Protein AF-A0A4Y9YS65-F1 (afdb_monomer)

Radius of gyration: 68.0 Å; Cα contacts (8 Å, |Δi|>4): 65; chains: 1; bounding box: 134×114×146 Å

Sequence (335 aa):
MMGHTDGRATDDAFNQESVATSARTTYICAKILSEHLQKTARRLPHEESRKLIEGLTYTSAIPVSDSNERDGESHDPQAEDQGTVGTALSDSQPMWSSHPSLLGGLSEQNVKRFGASSLRLTPRCQEQLAHELKDTLLSVTDFISDLKAGPNGLEAASQVPDRIRAQRESLERERKLSEMYQEHISQLVSEINQIHPRLEEDLIEALSVLPSILNEPRTAEADLLSITIEASLIKLSLIRTRTHVALYGHSSPSRPNATMSRALATAAERLRAKQRTQEEEERELDGQLAAYDGMLSLVGGKDGSFAQVVEDMARVKRETEECRKDLRRLGWTGD

Secondary structure (DSSP, 8-state):
-----SSHHHHHHHHHHHHHHHHHHHHHHHHHHHHHHHHHHTTS-HHHHHHHHHHHHHHTTS---------------------------------------BTTTB-HHHHHHHHT------HHHHHHHHHHHHHHHHHHHHHHT-S---S-HHHHHHTHHHHHHHHHHHHHHHHHHHHHHHHHHHHHHHHHHHHHHHHHHHHHHHHHHHHHHHHHHHHHHHHHHHHHHHHHHHHHHHHHHHHHHHHHS--BTTBTT--HHHHHHHHHHHHHHHHHHHHHHHHHHHHHHHHHHHHHHHHHSTT-HHHHHHHHHHHHHHHHHHHHHHHHHTT----

pLDDT: mean 71.5, std 22.27, range [28.59, 98.69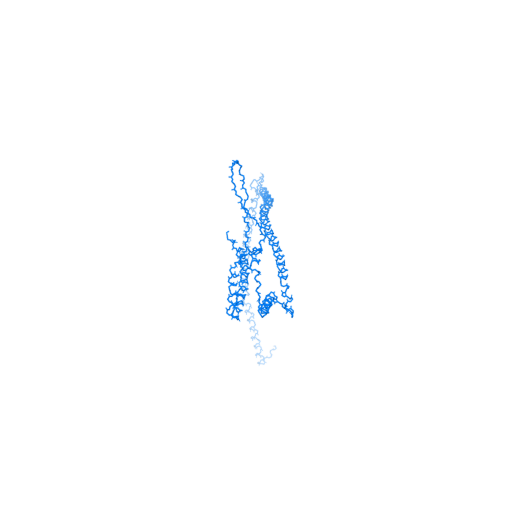]

Solvent-accessible surface area (backbone atoms only — not comparable to full-atom values): 19819 Å² total; per-residue (Å²): 138,91,90,89,87,74,78,73,65,58,61,57,51,54,53,49,51,55,52,50,52,55,55,48,53,53,51,51,54,53,48,53,52,50,52,53,54,53,57,52,38,73,74,46,64,83,69,61,22,51,55,54,50,54,55,46,60,61,58,72,67,54,78,85,74,78,82,77,79,80,74,80,94,83,85,88,91,87,78,90,85,88,84,82,88,82,90,84,89,80,92,74,86,78,89,75,84,78,67,85,56,48,95,86,79,47,44,73,65,52,51,56,69,67,66,63,65,80,72,80,59,52,72,67,54,50,54,50,51,54,50,51,55,49,52,51,41,43,54,51,38,52,68,74,39,80,72,80,79,60,98,57,52,68,66,52,36,74,43,42,68,59,50,53,50,54,49,48,54,48,51,53,52,52,49,54,51,49,52,53,50,51,51,51,50,54,49,51,53,52,49,51,66,54,49,51,59,52,53,50,49,54,47,52,50,49,64,59,50,51,54,53,69,56,44,53,60,53,49,53,49,50,49,50,50,49,54,50,51,51,53,49,51,52,50,50,51,50,50,52,52,51,51,46,42,62,55,51,60,46,46,43,91,93,40,68,86,57,24,47,58,54,54,51,50,56,50,51,51,51,50,53,52,52,49,52,53,48,56,51,50,52,53,51,49,52,52,52,48,52,52,49,51,53,53,46,42,61,58,67,29,102,83,13,63,59,61,50,52,51,50,51,51,53,46,51,52,51,54,53,50,50,50,54,49,52,40,44,74,74,66,49,80,81,126

Mean predicted aligned error: 21.56 Å

Organism: NCBI:txid34475

Foldseek 3Di:
DDDDDDPPPVVVVVVVVVVVVVVVVVVVLVVVVVVVLLVVLVVDPPPVSVVSVVVVVVVVPQPPPPPPPPDDDDDDDDDDDDDDDDDDDDDDDDDDPPDPQDPRRDHPVNCVVPVPPPPPPPVVRVVVVVVVVQVSLLVVLCVVCVPDDDPPSNVSSVCVVVVVVVVVVVVVVVVVVVVVVVVVVVVVVVVCVVVVVVVVVVVVVCVVPVCVVVVVVVVVVVVVVVVVVVVVVVVVVVVVVVVCCVQFVDADPVGNPDGNVVVVVVVVVVVVVVVVVVVVVVVVVVVVVVVVVVVCCQCPPPPHVVVVVVVVVVVVVVVVVVVVVVCVVVVDPDD

Structure (mmCIF, N/CA/C/O backbone):
data_AF-A0A4Y9YS65-F1
#
_entry.id   AF-A0A4Y9YS65-F1
#
loop_
_atom_site.group_PDB
_atom_site.id
_atom_site.type_symbol
_atom_site.label_atom_id
_atom_site.label_alt_id
_atom_site.label_comp_id
_atom_site.label_asym_id
_atom_site.label_entity_id
_atom_site.label_s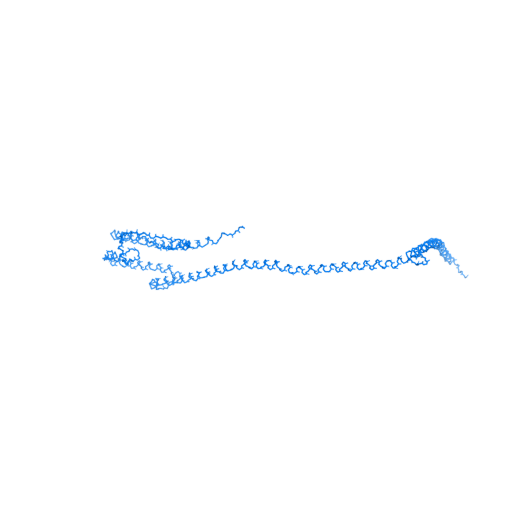eq_id
_atom_site.pdbx_PDB_ins_code
_atom_site.Cartn_x
_atom_site.Cartn_y
_atom_site.Cartn_z
_atom_site.occupancy
_atom_site.B_iso_or_equiv
_atom_site.auth_seq_id
_atom_site.auth_comp_id
_atom_site.auth_asym_id
_atom_site.auth_atom_id
_atom_site.pdbx_PDB_model_num
ATOM 1 N N . MET A 1 1 ? -31.625 -3.812 18.453 1.00 45.47 1 MET A N 1
ATOM 2 C CA . MET A 1 1 ? -32.827 -4.603 18.805 1.00 45.47 1 MET A CA 1
ATOM 3 C C . MET A 1 1 ? -32.366 -5.936 19.369 1.00 45.47 1 MET A C 1
ATOM 5 O O . MET A 1 1 ? -31.475 -6.521 18.773 1.00 45.47 1 MET A O 1
ATOM 9 N N . MET A 1 2 ? -33.021 -6.383 20.446 1.00 44.16 2 MET A N 1
ATOM 10 C CA . MET A 1 2 ? -32.817 -7.608 21.243 1.00 44.16 2 MET A CA 1
ATOM 11 C C . MET A 1 2 ? -31.867 -7.498 22.445 1.00 44.16 2 MET A C 1
ATOM 13 O O . MET A 1 2 ? -30.685 -7.222 22.284 1.00 44.16 2 MET A O 1
ATOM 17 N N . GLY A 1 3 ? -32.419 -7.794 23.634 1.00 45.78 3 GLY A N 1
ATOM 18 C CA . GLY A 1 3 ? -31.655 -8.337 24.762 1.00 45.78 3 GLY A CA 1
ATOM 19 C C . GLY A 1 3 ? -31.743 -7.634 26.125 1.00 45.78 3 GLY A C 1
ATOM 20 O O . GLY A 1 3 ? -30.720 -7.553 26.792 1.00 45.78 3 GLY A O 1
ATOM 21 N N . HIS A 1 4 ? -32.901 -7.136 26.577 1.00 48.25 4 HIS A N 1
ATOM 22 C CA . HIS A 1 4 ? -33.070 -6.636 27.956 1.00 48.25 4 HIS A CA 1
ATOM 23 C C . HIS A 1 4 ? -34.380 -7.128 28.576 1.00 48.25 4 HIS A C 1
ATOM 25 O O . HIS A 1 4 ? -35.364 -6.403 28.564 1.00 48.25 4 HIS A O 1
ATOM 31 N N . THR A 1 5 ? -34.383 -8.347 29.122 1.00 51.41 5 THR A N 1
ATOM 32 C CA . THR A 1 5 ? -35.374 -8.826 30.105 1.00 51.41 5 THR A CA 1
ATOM 33 C C . THR A 1 5 ? -34.845 -10.103 30.774 1.00 51.41 5 THR A C 1
ATOM 35 O O . THR A 1 5 ? -35.257 -11.180 30.378 1.00 51.41 5 THR A O 1
ATOM 38 N N . ASP A 1 6 ? -33.926 -10.026 31.741 1.00 47.75 6 ASP A N 1
ATOM 39 C CA . ASP A 1 6 ? -33.618 -11.215 32.577 1.00 47.75 6 ASP A CA 1
ATOM 40 C C . ASP A 1 6 ? -33.236 -10.903 34.037 1.00 47.75 6 ASP A C 1
ATOM 42 O O . ASP A 1 6 ? -33.251 -11.794 34.877 1.00 47.75 6 ASP A O 1
ATOM 46 N N . GLY A 1 7 ? -32.983 -9.642 34.407 1.00 46.91 7 GLY A N 1
ATOM 47 C CA . GLY A 1 7 ? -32.574 -9.301 35.781 1.00 46.91 7 GLY A CA 1
ATOM 48 C C . GLY A 1 7 ? -33.707 -9.130 36.801 1.00 46.91 7 GLY A C 1
ATOM 49 O O . GLY A 1 7 ? -33.444 -9.081 37.993 1.00 46.91 7 GLY A O 1
ATOM 50 N N . ARG A 1 8 ? -34.971 -9.016 36.367 1.00 46.44 8 ARG A N 1
ATOM 51 C CA . ARG A 1 8 ? -36.092 -8.679 37.271 1.00 46.44 8 ARG A CA 1
ATOM 52 C C . ARG A 1 8 ? -36.797 -9.902 37.868 1.00 46.44 8 ARG A C 1
ATOM 54 O O . ARG A 1 8 ? -37.526 -9.762 38.837 1.00 46.44 8 ARG A O 1
ATOM 61 N N . ALA A 1 9 ? -36.581 -11.092 37.306 1.00 48.22 9 ALA A N 1
ATOM 62 C CA . ALA A 1 9 ? -37.252 -12.318 37.746 1.00 48.22 9 ALA A CA 1
ATOM 63 C C . ALA A 1 9 ? -36.564 -13.000 38.944 1.00 48.22 9 ALA A C 1
ATOM 65 O O . ALA A 1 9 ? -37.199 -13.778 39.651 1.00 48.22 9 ALA A O 1
ATOM 66 N N . THR A 1 10 ? -35.279 -12.723 39.186 1.00 50.47 10 THR A N 1
ATOM 67 C CA . THR A 1 10 ? -34.495 -13.402 40.231 1.00 50.47 10 THR A CA 1
ATOM 68 C C . THR A 1 10 ? -34.657 -12.771 41.613 1.00 50.47 10 THR A C 1
ATOM 70 O O . THR A 1 10 ? -34.709 -13.504 42.599 1.00 50.47 10 THR A O 1
ATOM 73 N N . ASP A 1 11 ? -34.821 -11.447 41.697 1.00 44.97 11 ASP A N 1
ATOM 74 C CA . ASP A 1 11 ? -34.988 -10.749 42.983 1.00 44.97 11 ASP A CA 1
ATOM 75 C C . ASP A 1 11 ? -36.389 -10.955 43.584 1.00 44.97 11 ASP A C 1
ATOM 77 O O . ASP A 1 11 ? -36.525 -11.151 44.795 1.00 44.97 11 ASP A O 1
ATOM 81 N N . ASP A 1 12 ? -37.428 -11.034 42.745 1.00 45.62 12 ASP A N 1
ATOM 82 C CA . ASP A 1 12 ? -38.784 -11.372 43.196 1.00 45.62 12 ASP A CA 1
ATOM 83 C C . ASP A 1 12 ? -38.888 -12.835 43.665 1.00 45.62 12 ASP A C 1
ATOM 85 O O . ASP A 1 12 ? -39.608 -13.125 44.623 1.00 45.62 12 ASP A O 1
ATOM 89 N N . ALA A 1 13 ? -38.135 -13.756 43.051 1.00 46.91 13 ALA A N 1
ATOM 90 C CA . ALA A 1 13 ? -38.117 -15.167 43.441 1.00 46.91 13 ALA A CA 1
ATOM 91 C C . ALA A 1 13 ? -37.462 -15.384 44.818 1.00 46.91 13 ALA A C 1
ATOM 93 O O . ALA A 1 13 ? -37.986 -16.141 45.637 1.00 46.91 13 ALA A O 1
ATOM 94 N N . PHE A 1 14 ? -36.367 -14.673 45.111 1.00 42.41 14 PHE A N 1
ATOM 95 C CA . PHE A 1 14 ? -35.651 -14.805 46.384 1.00 42.41 14 PHE A CA 1
ATOM 96 C C . PHE A 1 14 ? -36.431 -14.184 47.558 1.00 42.41 14 PHE A C 1
ATOM 98 O O . PHE A 1 14 ? -36.499 -14.758 48.650 1.00 42.41 14 PHE A O 1
ATOM 105 N N . ASN A 1 15 ? -37.104 -13.049 47.323 1.00 43.75 15 ASN A N 1
ATOM 106 C CA . ASN A 1 15 ? -37.997 -12.445 48.316 1.00 43.75 15 ASN A CA 1
ATOM 107 C C . ASN A 1 15 ? -39.261 -13.292 48.547 1.00 43.75 15 ASN A C 1
ATOM 109 O O . ASN A 1 15 ? -39.703 -13.434 49.690 1.00 43.75 15 ASN A O 1
ATOM 113 N N . GLN A 1 16 ? -39.820 -13.917 47.503 1.00 45.28 16 GLN A N 1
ATOM 114 C CA . GLN A 1 16 ? -40.953 -14.837 47.654 1.00 45.28 16 GLN A CA 1
ATOM 115 C C . GLN A 1 16 ? -40.577 -16.116 48.416 1.00 45.28 16 GLN A C 1
ATOM 117 O O . GLN A 1 16 ? -41.367 -16.564 49.249 1.00 45.28 16 GLN A O 1
ATOM 122 N N . GLU A 1 17 ? -39.378 -16.673 48.222 1.00 45.53 17 GLU A N 1
ATOM 123 C CA . GLU A 1 17 ? -38.904 -17.834 48.994 1.00 45.53 17 GLU A CA 1
ATOM 124 C C . GLU A 1 17 ? -38.652 -17.504 50.474 1.00 45.53 17 GLU A C 1
ATOM 126 O O . GLU A 1 17 ? -38.998 -18.299 51.356 1.00 45.53 17 GLU A O 1
ATOM 131 N N . SER A 1 18 ? -38.123 -16.317 50.785 1.00 47.19 18 SER A N 1
ATOM 132 C CA . SER A 1 18 ? -37.913 -15.881 52.174 1.00 47.19 18 SER A CA 1
ATOM 133 C C . SER A 1 18 ? -39.235 -15.668 52.929 1.00 47.19 18 SER A C 1
ATOM 135 O O . SER A 1 18 ? -39.389 -16.106 54.073 1.00 47.19 18 SER A O 1
ATOM 137 N N . VAL A 1 19 ? -40.239 -15.076 52.274 1.00 50.22 19 VAL A N 1
ATOM 138 C CA . VAL A 1 19 ? -41.575 -14.890 52.865 1.00 50.22 19 VAL A CA 1
ATOM 139 C C . VAL A 1 19 ? -42.316 -16.228 52.988 1.00 50.22 19 VAL A C 1
ATOM 141 O O . VAL A 1 19 ? -42.937 -16.504 54.018 1.00 50.22 19 VAL A O 1
ATOM 144 N N . ALA A 1 20 ? -42.199 -17.110 51.989 1.00 49.88 20 ALA A N 1
ATOM 145 C CA . ALA A 1 20 ? -42.827 -18.430 52.011 1.00 49.88 20 ALA A CA 1
ATOM 146 C C . ALA A 1 20 ? -42.244 -19.348 53.099 1.00 49.88 20 ALA A C 1
ATOM 148 O O . ALA A 1 20 ? -42.981 -20.118 53.718 1.00 49.88 20 ALA A O 1
ATOM 149 N N . THR A 1 21 ? -40.940 -19.261 53.371 1.00 51.12 21 THR A N 1
ATOM 150 C CA . THR A 1 21 ? -40.293 -20.039 54.438 1.00 51.12 21 THR A CA 1
ATOM 151 C C . THR A 1 21 ? -40.695 -19.546 55.831 1.00 51.12 21 THR A C 1
ATOM 153 O O . THR A 1 21 ? -41.010 -20.380 56.679 1.00 51.12 21 THR A O 1
ATOM 156 N N . SER A 1 22 ? -40.811 -18.229 56.042 1.00 47.97 22 SER A N 1
ATOM 157 C CA . SER A 1 22 ? -41.295 -17.625 57.300 1.00 47.97 22 SER A CA 1
ATOM 158 C C . SER A 1 22 ? -42.770 -17.950 57.603 1.00 47.97 22 SER A C 1
ATOM 160 O O . SER A 1 22 ? -43.136 -18.329 58.721 1.00 47.97 22 SER A O 1
ATOM 162 N N . ALA A 1 23 ? -43.640 -17.892 56.591 1.00 50.88 23 ALA A N 1
ATOM 163 C CA . ALA A 1 23 ? -45.050 -18.253 56.752 1.00 50.88 23 ALA A CA 1
ATOM 164 C C . ALA A 1 23 ? -45.227 -19.754 57.051 1.00 50.88 23 ALA A C 1
ATOM 166 O O . ALA A 1 23 ? -46.065 -20.152 57.866 1.00 50.88 23 ALA A O 1
ATOM 167 N N . ARG A 1 24 ? -44.401 -20.605 56.429 1.00 55.28 24 ARG A N 1
ATOM 168 C CA . ARG A 1 24 ? -44.445 -22.061 56.607 1.00 55.28 24 ARG A CA 1
ATOM 169 C C . ARG A 1 24 ? -43.942 -22.494 57.984 1.00 55.28 24 ARG A C 1
ATOM 171 O O . ARG A 1 24 ? -44.549 -23.381 58.580 1.00 55.28 24 ARG A O 1
ATOM 178 N N . THR A 1 25 ? -42.895 -21.865 58.516 1.00 54.59 25 THR A N 1
ATOM 179 C CA . THR A 1 25 ? -42.406 -22.137 59.880 1.00 54.59 25 THR A CA 1
ATOM 180 C C . THR A 1 25 ? -43.418 -21.689 60.933 1.00 54.59 25 THR A C 1
ATOM 182 O O . THR A 1 25 ? -43.725 -22.453 61.848 1.00 54.59 25 THR A O 1
ATOM 185 N N . THR A 1 26 ? -44.034 -20.521 60.748 1.00 55.97 26 THR A N 1
ATOM 186 C CA . THR A 1 26 ? -45.079 -20.003 61.648 1.00 55.97 26 THR A CA 1
ATOM 187 C C . THR A 1 26 ? -46.313 -20.913 61.671 1.00 55.97 26 THR A C 1
ATOM 189 O O . THR A 1 26 ? -46.827 -21.249 62.741 1.00 55.97 26 THR A O 1
ATOM 192 N N . TYR A 1 27 ? -46.743 -21.401 60.504 1.00 60.62 27 TYR A N 1
ATOM 193 C CA . TYR A 1 27 ? -47.849 -22.354 60.384 1.00 60.62 27 TYR A CA 1
ATOM 194 C C . TYR A 1 27 ? -47.550 -23.703 61.057 1.00 60.62 27 TYR A C 1
ATOM 196 O O . TYR A 1 27 ? -48.409 -24.256 61.746 1.00 60.62 27 TYR A O 1
ATOM 204 N N . ILE A 1 28 ? -46.333 -24.234 60.897 1.00 59.78 28 ILE A N 1
ATOM 205 C CA . ILE A 1 28 ? -45.929 -25.507 61.511 1.00 59.78 28 ILE A CA 1
ATOM 206 C C . ILE A 1 28 ? -45.885 -25.382 63.039 1.00 59.78 28 ILE A C 1
ATOM 208 O O . ILE A 1 28 ? -46.429 -26.247 63.725 1.00 59.78 28 ILE A O 1
ATOM 212 N N . CYS A 1 29 ? -45.339 -24.288 63.578 1.00 51.75 29 CYS A N 1
ATOM 213 C CA . CYS A 1 29 ? -45.322 -24.036 65.021 1.00 51.75 29 CYS A CA 1
ATOM 214 C C . CYS A 1 29 ? -46.738 -23.924 65.604 1.00 51.75 29 CYS A C 1
ATOM 216 O O . CYS A 1 29 ? -47.034 -24.562 66.614 1.00 51.75 29 CYS A O 1
ATOM 218 N N . ALA A 1 30 ? -47.642 -23.192 64.942 1.00 56.91 30 ALA A N 1
ATOM 219 C CA . ALA A 1 30 ? -49.043 -23.092 65.358 1.00 56.91 30 ALA A CA 1
ATOM 220 C C . ALA A 1 30 ? -49.769 -24.451 65.295 1.00 56.91 30 ALA A C 1
ATOM 222 O O . ALA A 1 30 ? -50.571 -24.789 66.174 1.00 56.91 30 ALA A O 1
ATOM 223 N N . LYS A 1 31 ? -49.455 -25.274 64.288 1.00 58.03 31 LYS A N 1
ATOM 224 C CA . LYS A 1 31 ? -50.018 -26.619 64.142 1.00 58.03 31 LYS A CA 1
ATOM 225 C C . LYS A 1 31 ? -49.528 -27.577 65.232 1.00 58.03 31 LYS A C 1
ATOM 227 O O . LYS A 1 31 ? -50.343 -28.279 65.819 1.00 58.03 31 LYS A O 1
ATOM 232 N N . ILE A 1 32 ? -48.237 -27.561 65.560 1.00 58.38 32 ILE A N 1
ATOM 233 C CA . ILE A 1 32 ? -47.669 -28.392 66.634 1.00 58.38 32 ILE A CA 1
ATOM 234 C C . ILE A 1 32 ? -48.268 -28.000 67.990 1.00 58.38 32 ILE A C 1
ATOM 236 O O . ILE A 1 32 ? -48.692 -28.875 68.745 1.00 58.38 32 ILE A O 1
ATOM 240 N N . LEU A 1 33 ? -48.382 -26.697 68.271 1.00 57.28 33 LEU A N 1
ATOM 241 C CA . LEU A 1 33 ? -49.020 -26.190 69.490 1.00 57.28 33 LEU A CA 1
ATOM 242 C C . LEU A 1 33 ? -50.485 -26.631 69.582 1.00 57.28 33 LEU A C 1
ATOM 244 O O . LEU A 1 33 ? -50.900 -27.172 70.607 1.00 57.28 33 LEU A O 1
ATOM 248 N N . SER A 1 34 ? -51.261 -26.459 68.508 1.00 60.53 34 SER A N 1
ATOM 249 C CA . SER A 1 34 ? -52.675 -26.854 68.489 1.00 60.53 34 SER A CA 1
ATOM 250 C C . SER A 1 34 ? -52.877 -28.368 68.624 1.00 60.53 34 SER A C 1
ATOM 252 O O . SER A 1 34 ? -53.749 -28.790 69.383 1.00 60.53 34 SER A O 1
ATOM 254 N N . GLU A 1 35 ? -52.044 -29.199 67.989 1.00 62.06 35 GLU A N 1
ATOM 255 C CA . GLU A 1 35 ? -52.098 -30.657 68.149 1.00 62.06 35 GLU A CA 1
ATOM 256 C C . GLU A 1 35 ? -51.731 -31.098 69.576 1.00 62.06 35 GLU A C 1
ATOM 258 O O . GLU A 1 35 ? -52.410 -31.963 70.141 1.00 62.06 35 GLU A O 1
ATOM 263 N N . HIS A 1 36 ? -50.721 -30.483 70.205 1.00 57.66 36 HIS A N 1
ATOM 264 C CA . HIS A 1 36 ? -50.345 -30.790 71.593 1.00 57.66 36 HIS A CA 1
ATOM 265 C C . HIS A 1 36 ? -51.436 -30.388 72.591 1.00 57.66 36 HIS A C 1
ATOM 267 O O . HIS A 1 36 ? -51.774 -31.153 73.502 1.00 57.66 36 HIS A O 1
ATOM 273 N N . LEU A 1 37 ? -52.048 -29.223 72.377 1.00 58.72 37 LEU A N 1
ATOM 274 C CA . LEU A 1 37 ? -53.146 -28.703 73.192 1.00 58.72 37 LEU A CA 1
ATOM 275 C C . LEU A 1 37 ? -54.431 -29.537 73.033 1.00 58.72 37 LEU A C 1
ATOM 277 O O . LEU A 1 37 ? -55.155 -29.802 73.995 1.00 58.72 37 LEU A O 1
ATOM 281 N N . GLN A 1 38 ? -54.687 -30.056 71.833 1.00 61.06 38 GLN A N 1
ATOM 282 C CA . GLN A 1 38 ? -55.807 -30.962 71.584 1.00 61.06 38 GLN A CA 1
ATOM 283 C C . GLN A 1 38 ? -55.571 -32.356 72.196 1.00 61.06 38 GLN A C 1
ATOM 285 O O . GLN A 1 38 ? -56.508 -33.008 72.666 1.00 61.06 38 GLN A O 1
ATOM 290 N N . LYS A 1 39 ? -54.316 -32.817 72.233 1.00 61.78 39 LYS A N 1
ATOM 291 C CA . LYS A 1 39 ? -53.916 -34.091 72.848 1.00 61.78 39 LYS A CA 1
ATOM 292 C C . LYS A 1 39 ? -53.994 -34.048 74.378 1.00 61.78 39 LYS A C 1
ATOM 294 O O . LYS A 1 39 ? -54.383 -35.048 74.984 1.00 61.78 39 LYS A O 1
ATOM 299 N N . THR A 1 40 ? -53.697 -32.902 74.991 1.00 55.81 40 THR A N 1
ATOM 300 C CA . THR A 1 40 ? -53.866 -32.660 76.437 1.00 55.81 40 THR A CA 1
ATOM 301 C C . THR A 1 40 ? -55.340 -32.551 76.823 1.00 55.81 40 THR A C 1
ATOM 303 O O . THR A 1 40 ? -55.762 -33.213 77.772 1.00 55.81 40 THR A O 1
ATOM 306 N N . ALA A 1 41 ? -56.165 -31.856 76.034 1.00 56.78 41 ALA A N 1
ATOM 307 C CA . ALA A 1 41 ? -57.607 -31.772 76.278 1.00 56.78 41 ALA A CA 1
ATOM 308 C C . ALA A 1 41 ? -58.314 -33.146 76.276 1.00 56.78 41 ALA A C 1
ATOM 310 O O . ALA A 1 41 ? -59.260 -33.355 77.030 1.00 56.78 41 ALA A O 1
ATOM 311 N N . ARG A 1 42 ? -57.832 -34.119 75.488 1.00 59.25 42 ARG A N 1
ATOM 312 C CA . ARG A 1 42 ? -58.383 -35.491 75.443 1.00 59.25 42 ARG A CA 1
ATOM 313 C C . ARG A 1 42 ? -58.043 -36.359 76.663 1.00 59.25 42 ARG A C 1
ATOM 315 O O . ARG A 1 42 ? -58.620 -37.433 76.803 1.00 59.25 42 ARG A O 1
ATOM 322 N N . ARG A 1 43 ? -57.102 -35.943 77.520 1.00 57.12 43 ARG A N 1
ATOM 323 C CA . ARG A 1 43 ? -56.611 -36.733 78.669 1.00 57.12 43 ARG A CA 1
ATOM 324 C C . ARG A 1 43 ? -57.138 -36.251 80.030 1.00 57.12 43 ARG A C 1
ATOM 326 O O . ARG A 1 43 ? -56.843 -36.885 81.040 1.00 57.12 43 ARG A O 1
ATOM 333 N N . LEU A 1 44 ? -57.916 -35.168 80.057 1.00 54.94 44 LEU A N 1
ATOM 334 C CA . LEU A 1 44 ? -58.507 -34.567 81.260 1.00 54.94 44 LEU A CA 1
ATOM 335 C C . LEU A 1 44 ? -59.977 -35.000 81.449 1.00 54.94 44 LEU A C 1
ATOM 337 O O . LEU A 1 44 ? -60.670 -35.249 80.457 1.00 54.94 44 LEU A O 1
ATOM 341 N N . PRO A 1 45 ? -60.495 -35.074 82.693 1.00 60.06 45 PRO A N 1
ATOM 342 C CA . PRO A 1 45 ? -61.908 -35.348 82.947 1.00 60.06 45 PRO A CA 1
ATOM 343 C C . PRO A 1 45 ? -62.820 -34.300 82.281 1.00 60.06 45 PRO A C 1
ATOM 345 O O . PRO A 1 45 ? -62.425 -33.161 82.019 1.00 60.06 45 PRO A O 1
ATOM 348 N N . HIS A 1 46 ? -64.050 -34.716 81.964 1.00 55.06 46 HIS A N 1
ATOM 349 C CA . HIS A 1 46 ? -64.920 -34.114 80.939 1.00 55.06 46 HIS A CA 1
ATOM 350 C C . HIS A 1 46 ? -65.274 -32.622 81.143 1.00 55.06 46 HIS A C 1
ATOM 352 O O . HIS A 1 46 ? -65.714 -31.957 80.204 1.00 55.06 46 HIS A O 1
ATOM 358 N N . GLU A 1 47 ? -65.084 -32.093 82.352 1.00 53.59 47 GLU A N 1
ATOM 359 C CA . GLU A 1 47 ? -65.439 -30.724 82.739 1.00 53.59 47 GLU A CA 1
ATOM 360 C C . GLU A 1 47 ? -64.264 -29.733 82.625 1.00 53.59 47 GLU A C 1
ATOM 362 O O . GLU A 1 47 ? -64.460 -28.575 82.256 1.00 53.59 47 GLU A O 1
ATOM 367 N N . GLU A 1 48 ? -63.030 -30.190 82.856 1.00 52.97 48 GLU A N 1
ATOM 368 C CA . GLU A 1 48 ? -61.812 -29.372 82.728 1.00 52.97 48 GLU A CA 1
ATOM 369 C C . GLU A 1 48 ? -61.345 -29.289 81.269 1.00 52.97 48 GLU A C 1
ATOM 371 O O . GLU A 1 48 ? -60.938 -28.228 80.799 1.00 52.97 48 GLU A O 1
ATOM 376 N N . SER A 1 49 ? -61.506 -30.382 80.516 1.00 55.03 49 SER A N 1
ATOM 377 C CA . SER A 1 49 ? -61.244 -30.428 79.071 1.00 55.03 49 SER A CA 1
ATOM 378 C C . SER A 1 49 ? -62.120 -29.451 78.282 1.00 55.03 49 SER A C 1
ATOM 380 O O . SER A 1 49 ? -61.625 -28.790 77.373 1.00 55.03 49 SER A O 1
ATOM 382 N N . ARG A 1 50 ? -63.397 -29.291 78.656 1.00 55.53 50 ARG A N 1
ATOM 383 C CA . ARG A 1 50 ? -64.314 -28.336 78.007 1.00 55.53 50 ARG A CA 1
ATOM 384 C C . ARG A 1 50 ? -63.887 -26.883 78.198 1.00 55.53 50 ARG A C 1
ATOM 386 O O . ARG A 1 50 ? -63.865 -26.145 77.222 1.00 55.53 50 ARG A O 1
ATOM 393 N N . LYS A 1 51 ? -63.479 -26.502 79.411 1.00 58.00 51 LYS A N 1
ATOM 394 C CA . LYS A 1 51 ? -63.024 -25.134 79.720 1.00 58.00 51 LYS A CA 1
ATOM 395 C C . LYS A 1 51 ? -61.700 -24.789 79.034 1.00 58.00 51 LYS A C 1
ATOM 397 O O . LYS A 1 51 ? -61.504 -23.656 78.606 1.00 58.00 51 LYS A O 1
ATOM 402 N N . LEU A 1 52 ? -60.807 -25.771 78.901 1.00 55.25 52 LEU A N 1
ATOM 403 C CA . LEU A 1 52 ? -59.517 -25.604 78.227 1.00 55.25 52 LEU A CA 1
ATOM 404 C C . LEU A 1 52 ? -59.693 -25.492 76.702 1.00 55.25 52 LEU A C 1
ATOM 406 O O . LEU A 1 52 ? -59.061 -24.645 76.076 1.00 55.25 52 LEU A O 1
ATOM 410 N N . ILE A 1 53 ? -60.612 -26.276 76.122 1.00 56.94 53 ILE A N 1
ATOM 411 C CA . ILE A 1 53 ? -61.013 -26.166 74.710 1.00 56.94 53 ILE A CA 1
ATOM 412 C C . ILE A 1 53 ? -61.708 -24.823 74.437 1.00 56.94 53 ILE A C 1
ATOM 414 O O . ILE A 1 53 ? -61.353 -24.176 73.458 1.00 56.94 53 ILE A O 1
ATOM 418 N N . GLU A 1 54 ? -62.625 -24.370 75.303 1.00 55.06 54 GLU A N 1
ATOM 419 C CA . GLU A 1 54 ? -63.272 -23.052 75.174 1.00 55.06 54 GLU A CA 1
ATOM 420 C C . GLU A 1 54 ? -62.241 -21.917 75.194 1.00 55.06 54 GLU A C 1
ATOM 422 O O . GLU A 1 54 ? -62.240 -21.077 74.295 1.00 55.06 54 GLU A O 1
ATOM 427 N N . GLY A 1 55 ? -61.303 -21.930 76.149 1.00 54.28 55 GLY A N 1
ATOM 428 C CA . GLY A 1 55 ? -60.216 -20.947 76.210 1.00 54.28 55 GLY A CA 1
ATOM 429 C C . GLY A 1 55 ? -59.320 -20.946 74.964 1.00 54.28 55 GLY A C 1
ATOM 430 O O . GLY A 1 55 ? -58.898 -19.883 74.513 1.00 54.28 55 GLY A O 1
ATOM 431 N N . LEU A 1 56 ? -59.086 -22.117 74.361 1.00 50.56 56 LEU A N 1
ATOM 432 C CA . LEU A 1 56 ? -58.294 -22.277 73.136 1.00 50.56 56 LEU A CA 1
ATOM 433 C C . LEU A 1 56 ? -59.005 -21.791 71.869 1.00 50.56 56 LEU A C 1
ATOM 435 O O . LEU A 1 56 ? -58.362 -21.239 70.973 1.00 50.56 56 LEU A O 1
ATOM 439 N N . THR A 1 57 ? -60.326 -21.953 71.780 1.00 51.28 57 THR A N 1
ATOM 440 C CA . THR A 1 57 ? -61.116 -21.369 70.683 1.00 51.28 57 THR A CA 1
ATOM 441 C C . THR A 1 57 ? -61.083 -19.841 70.689 1.00 51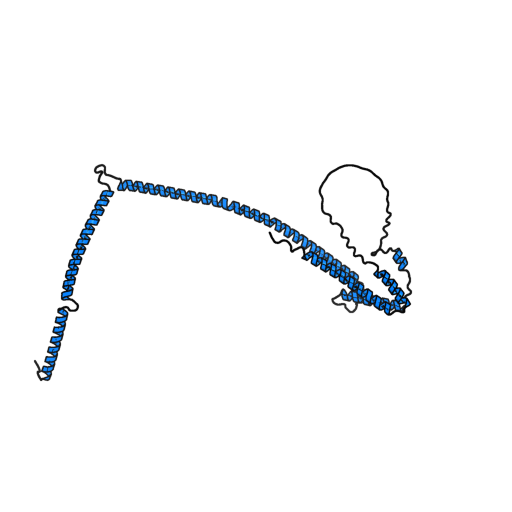.28 57 THR A C 1
ATOM 443 O O . THR A 1 57 ? -61.157 -19.239 69.624 1.00 51.28 57 THR A O 1
ATOM 446 N N . TYR A 1 58 ? -60.897 -19.202 71.850 1.00 44.84 58 TYR A N 1
ATOM 447 C CA . TYR A 1 58 ? -60.763 -17.744 71.930 1.00 44.84 58 TYR A CA 1
ATOM 448 C C . TYR A 1 58 ? -59.342 -17.237 71.638 1.00 44.84 58 TYR A C 1
ATOM 450 O O . TYR A 1 58 ? -59.200 -16.130 71.126 1.00 44.84 58 TYR A O 1
ATOM 458 N N . THR A 1 59 ? -58.290 -18.023 71.898 1.00 44.12 59 THR A N 1
ATOM 459 C CA . THR A 1 59 ? -56.901 -17.627 71.587 1.00 44.12 59 THR A CA 1
ATOM 460 C C . THR A 1 59 ? -56.498 -17.921 70.143 1.00 44.12 59 THR A C 1
ATOM 462 O O . THR A 1 59 ? -55.755 -17.143 69.554 1.00 44.12 59 THR A O 1
ATOM 465 N N . SER A 1 60 ? -57.033 -18.986 69.535 1.00 43.44 60 SER A N 1
ATOM 466 C CA . SER A 1 60 ? -56.843 -19.291 68.104 1.00 43.44 60 SER A CA 1
ATOM 467 C C . SER A 1 60 ? -57.635 -18.374 67.160 1.00 43.44 60 SER A C 1
ATOM 469 O O . SER A 1 60 ? -57.353 -18.342 65.965 1.00 43.44 60 SER A O 1
ATOM 471 N N . ALA A 1 61 ? -58.592 -17.603 67.691 1.00 36.47 61 ALA A N 1
ATOM 472 C CA . ALA A 1 61 ? -59.352 -16.594 66.955 1.00 36.47 61 ALA A CA 1
ATOM 473 C C . ALA A 1 61 ? -58.696 -15.200 66.957 1.00 36.47 61 ALA A C 1
ATOM 475 O O . ALA A 1 61 ? -59.260 -14.273 66.379 1.00 36.47 61 ALA A O 1
ATOM 476 N N . ILE A 1 62 ? -57.525 -15.030 67.589 1.00 37.41 62 ILE A N 1
ATOM 477 C CA . ILE A 1 62 ? -56.728 -13.806 67.456 1.00 37.41 62 ILE A CA 1
ATOM 478 C C . ILE A 1 62 ? -55.939 -13.934 66.148 1.00 37.41 62 ILE A C 1
ATOM 480 O O . ILE A 1 62 ? -55.010 -14.744 66.092 1.00 37.41 62 ILE A O 1
ATOM 484 N N . PRO A 1 63 ? -56.278 -13.188 65.081 1.00 34.59 63 PRO A N 1
ATOM 485 C CA . PRO A 1 63 ? -55.413 -13.141 63.917 1.00 34.59 63 PRO A CA 1
ATOM 486 C C . PRO A 1 63 ? -54.061 -12.578 64.362 1.00 34.59 63 PRO A C 1
ATOM 488 O O . PRO A 1 63 ? -53.979 -11.467 64.888 1.00 34.59 63 PRO A O 1
ATOM 491 N N . VAL A 1 64 ? -52.992 -13.351 64.161 1.00 36.91 64 VAL A N 1
ATOM 492 C CA . VAL A 1 64 ? -51.628 -12.816 64.138 1.00 36.91 64 VAL A CA 1
ATOM 493 C C . VAL A 1 64 ? -51.542 -12.007 62.849 1.00 36.91 64 VAL A C 1
ATOM 495 O O . VAL A 1 64 ? -51.151 -12.515 61.802 1.00 36.91 64 VAL A O 1
ATOM 498 N N . SER A 1 65 ? -52.059 -10.781 62.902 1.00 34.00 65 SER A N 1
ATOM 499 C CA . SER A 1 65 ? -51.942 -9.830 61.810 1.00 34.00 65 SER A CA 1
ATOM 500 C C . SER A 1 65 ? -50.475 -9.457 61.681 1.00 34.00 65 SER A C 1
ATOM 502 O O . SER A 1 65 ? -49.913 -8.772 62.534 1.00 34.00 65 SER A O 1
ATOM 504 N N . ASP A 1 66 ? -49.882 -9.960 60.609 1.00 33.91 66 ASP A N 1
ATOM 505 C CA . ASP A 1 66 ? -48.612 -9.537 60.049 1.00 33.91 66 ASP A CA 1
ATOM 506 C C . ASP A 1 66 ? -48.773 -8.063 59.642 1.00 33.91 66 ASP A C 1
ATOM 508 O O . ASP A 1 66 ? -49.416 -7.739 58.640 1.00 33.91 66 ASP A O 1
ATOM 512 N N . SER A 1 67 ? -48.301 -7.142 60.484 1.00 33.41 67 SER A N 1
ATOM 513 C CA . SER A 1 67 ? -48.276 -5.714 60.172 1.00 33.41 67 SER A CA 1
ATOM 514 C C . SER A 1 67 ? -47.171 -5.464 59.152 1.00 33.41 67 SER A C 1
ATOM 516 O O . SER A 1 67 ? -46.065 -5.048 59.489 1.00 33.41 67 SER A O 1
ATOM 518 N N . ASN A 1 68 ? -47.485 -5.754 57.893 1.00 32.53 68 ASN A N 1
ATOM 519 C CA . ASN A 1 68 ? -46.753 -5.255 56.744 1.00 32.53 68 ASN A CA 1
ATOM 520 C C . ASN A 1 68 ? -47.216 -3.805 56.516 1.00 32.53 68 ASN A C 1
ATOM 522 O O . ASN A 1 68 ? -48.051 -3.528 55.654 1.00 32.53 68 ASN A O 1
ATOM 526 N N . GLU A 1 69 ? -46.730 -2.885 57.352 1.00 34.22 69 GLU A N 1
ATOM 527 C CA 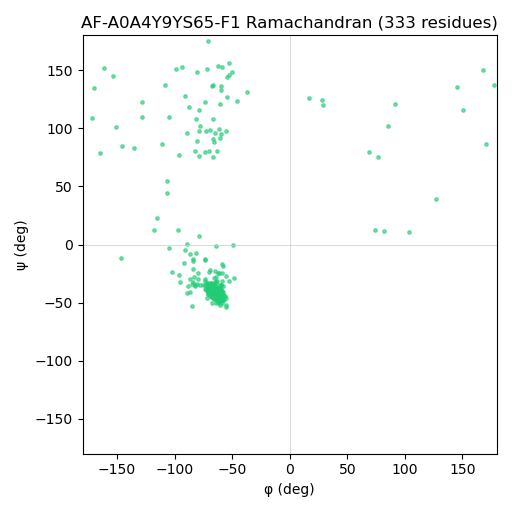. GLU A 1 69 ? -46.744 -1.455 57.044 1.00 34.22 69 GLU A CA 1
ATOM 528 C C . GLU A 1 69 ? -45.787 -1.238 55.865 1.00 34.22 69 GLU A C 1
ATOM 530 O O . GLU A 1 69 ? -44.581 -1.069 56.025 1.00 34.22 69 GLU A O 1
ATOM 535 N N . ARG A 1 70 ? -46.330 -1.310 54.644 1.00 34.09 70 ARG A N 1
ATOM 536 C CA . ARG A 1 70 ? -45.716 -0.662 53.486 1.00 34.09 70 ARG A CA 1
ATOM 537 C C . ARG A 1 70 ? -46.113 0.804 53.528 1.00 34.09 70 ARG A C 1
ATOM 539 O O . ARG A 1 70 ? -47.137 1.193 52.968 1.00 34.09 70 ARG A O 1
ATOM 546 N N . ASP A 1 71 ? -45.296 1.586 54.213 1.00 35.28 71 ASP A N 1
ATOM 547 C CA . ASP A 1 71 ? -45.240 3.022 54.009 1.00 35.28 71 ASP A CA 1
ATOM 548 C C . ASP A 1 71 ? -44.662 3.337 52.624 1.00 35.28 71 ASP A C 1
ATOM 550 O O . ASP A 1 71 ? -43.648 2.778 52.207 1.00 35.28 71 ASP A O 1
ATOM 554 N N . GLY A 1 72 ? -45.309 4.290 51.955 1.00 34.19 72 GLY A N 1
ATOM 555 C CA . GLY A 1 72 ? -44.612 5.358 51.244 1.00 34.19 72 GLY A CA 1
ATOM 556 C C . GLY A 1 72 ? -43.971 5.018 49.904 1.00 34.19 72 GLY A C 1
ATOM 557 O O . GLY A 1 72 ? -42.752 5.035 49.783 1.00 34.19 72 GLY A O 1
ATOM 558 N N . GLU A 1 73 ? -44.783 4.877 48.856 1.00 31.11 73 GLU A N 1
ATOM 559 C CA . GLU A 1 73 ? -44.320 5.169 47.496 1.00 31.11 73 GLU A CA 1
ATOM 560 C C . GLU A 1 73 ? -44.577 6.657 47.208 1.00 31.11 73 GLU A C 1
ATOM 562 O O . GLU A 1 73 ? -45.684 7.084 46.882 1.00 31.11 73 GLU A O 1
ATOM 567 N N . SER A 1 74 ? -43.540 7.467 47.422 1.00 33.75 74 SER A N 1
ATOM 568 C CA . SER A 1 74 ? -43.469 8.869 47.019 1.00 33.75 74 SER A CA 1
ATOM 569 C C . SER A 1 74 ? -42.561 9.009 45.796 1.00 33.75 74 SER A C 1
ATOM 571 O O . SER A 1 74 ? -41.339 8.908 45.917 1.00 33.75 74 SER A O 1
ATOM 573 N N . HIS A 1 75 ? -43.149 9.310 44.639 1.00 31.83 75 HIS A N 1
ATOM 574 C CA . HIS A 1 75 ? -42.456 9.933 43.510 1.00 31.83 75 HIS A CA 1
ATOM 575 C C . HIS A 1 75 ? -43.456 10.762 42.694 1.00 31.83 75 HIS A C 1
ATOM 577 O O . HIS A 1 75 ? -44.312 10.208 42.014 1.00 31.83 75 HIS A O 1
ATOM 583 N N . ASP A 1 76 ? -43.452 12.084 42.883 1.00 32.31 76 ASP A N 1
ATOM 584 C CA . ASP A 1 76 ? -42.842 13.017 41.921 1.00 32.31 76 ASP A CA 1
ATOM 585 C C . ASP A 1 76 ? -43.048 14.486 42.355 1.00 32.31 76 ASP A C 1
ATOM 587 O O . ASP A 1 76 ? -44.149 14.855 42.778 1.00 32.31 76 ASP A O 1
ATOM 591 N N . PRO A 1 77 ? -42.026 15.357 42.242 1.00 41.84 77 PRO A N 1
ATOM 592 C CA . PRO A 1 77 ? -42.181 16.802 42.342 1.00 41.84 77 PRO A CA 1
ATOM 593 C C . PRO A 1 77 ? -42.007 17.494 40.979 1.00 41.84 77 PRO A C 1
ATOM 595 O O . PRO A 1 77 ? -41.057 17.205 40.261 1.00 41.84 77 PRO A O 1
ATOM 598 N N . GLN A 1 78 ? -42.885 18.465 40.698 1.00 31.89 78 GLN A N 1
ATOM 599 C CA . GLN A 1 78 ? -42.742 19.689 39.870 1.00 31.89 78 GLN A CA 1
ATOM 600 C C . GLN A 1 78 ? -44.087 19.971 39.173 1.00 31.89 78 GLN A C 1
ATOM 602 O O . GLN A 1 78 ? -44.702 19.062 38.639 1.00 31.89 78 GLN A O 1
ATOM 607 N N . ALA A 1 79 ? -44.633 21.180 39.093 1.00 33.38 79 ALA A N 1
ATOM 608 C CA . ALA A 1 79 ? -44.262 22.496 39.585 1.00 33.38 79 ALA A CA 1
ATOM 609 C C . ALA A 1 79 ? -45.533 23.375 39.554 1.00 33.38 79 ALA A C 1
ATOM 611 O O . ALA A 1 79 ? -46.433 23.128 38.757 1.00 33.38 79 ALA A O 1
ATOM 612 N N . GLU A 1 80 ? -45.560 24.356 40.456 1.00 34.94 80 GLU A N 1
ATOM 613 C CA . GLU A 1 80 ? -46.213 25.674 40.408 1.00 34.94 80 GLU A CA 1
ATOM 614 C C . GLU A 1 80 ? -47.493 25.878 39.571 1.00 34.94 80 GLU A C 1
ATOM 616 O O . GLU A 1 80 ? -47.452 25.888 38.348 1.00 34.94 80 GLU A O 1
ATOM 621 N N . ASP A 1 81 ? -48.585 26.268 40.241 1.00 30.78 81 ASP A N 1
ATOM 622 C CA . ASP A 1 81 ? -49.117 27.623 40.026 1.00 30.78 81 ASP A CA 1
ATOM 623 C C . ASP A 1 81 ? -49.888 28.130 41.260 1.00 30.78 81 ASP A C 1
ATOM 625 O O . ASP A 1 81 ? -50.504 27.371 42.013 1.00 30.78 81 ASP A O 1
ATOM 629 N N . GLN A 1 82 ? -49.774 29.430 41.500 1.00 34.59 82 GLN A N 1
ATOM 630 C CA . GLN A 1 82 ? -50.267 30.156 42.663 1.00 34.59 82 GLN A CA 1
ATOM 631 C C . GLN A 1 82 ? -51.762 30.472 42.540 1.00 34.59 82 GLN A C 1
ATOM 633 O O . GLN A 1 82 ? -52.243 30.821 41.466 1.00 34.59 82 GLN A O 1
ATOM 638 N N . GLY A 1 83 ? -52.472 30.525 43.674 1.00 28.59 83 GLY A N 1
ATOM 639 C CA . GLY A 1 83 ? -53.625 31.421 43.771 1.00 28.59 83 GLY A CA 1
ATOM 640 C C . GLY A 1 83 ? -54.770 31.018 44.697 1.00 28.59 83 GLY A C 1
ATOM 641 O O . GLY A 1 83 ? -55.604 30.192 44.354 1.00 28.59 83 GLY A O 1
ATOM 642 N N . THR A 1 84 ? -54.945 31.853 45.725 1.00 32.09 84 THR A N 1
ATOM 643 C CA . THR A 1 84 ? -56.238 32.341 46.260 1.00 32.09 84 THR A CA 1
ATOM 644 C C . THR A 1 84 ? -57.023 31.512 47.294 1.00 32.09 84 THR A C 1
ATOM 646 O O . THR A 1 84 ? -57.766 30.594 46.983 1.00 32.09 84 THR A O 1
ATOM 649 N N . VAL A 1 85 ? -56.895 31.966 48.551 1.00 37.44 85 VAL A N 1
ATOM 650 C CA . VAL A 1 85 ? -57.942 32.377 49.520 1.00 37.44 85 VAL A CA 1
ATOM 651 C C . VAL A 1 85 ? -59.340 31.740 49.415 1.00 37.44 85 VAL A C 1
ATOM 653 O O . VAL A 1 85 ? -60.064 31.981 48.454 1.00 37.44 85 VAL A O 1
ATOM 656 N N . GLY A 1 86 ? -59.807 31.130 50.517 1.00 31.36 86 GLY A N 1
ATOM 657 C CA . GLY A 1 86 ? -61.239 30.882 50.739 1.00 31.36 86 GLY A CA 1
ATOM 658 C C . GLY A 1 86 ? -61.595 29.986 51.933 1.00 31.36 86 GLY A C 1
ATOM 659 O O . GLY A 1 86 ? -61.759 28.788 51.779 1.00 31.36 86 GLY A O 1
ATOM 660 N N . THR A 1 87 ? -61.719 30.601 53.111 1.00 32.47 87 THR A N 1
ATOM 661 C CA . THR A 1 87 ? -62.719 30.388 54.186 1.00 32.47 87 THR A CA 1
ATOM 662 C C . THR A 1 87 ? -63.576 29.101 54.205 1.00 32.47 87 THR A C 1
ATOM 664 O O . THR A 1 87 ? -64.374 28.905 53.297 1.00 32.47 87 THR A O 1
ATOM 667 N N . ALA A 1 88 ? -63.583 28.350 55.324 1.00 32.25 88 ALA A N 1
ATOM 668 C CA . ALA A 1 88 ? -64.764 28.134 56.196 1.00 32.25 88 ALA A CA 1
ATOM 669 C C . ALA A 1 88 ? -64.585 27.009 57.245 1.00 32.25 88 ALA A C 1
ATOM 671 O O . ALA A 1 88 ? -63.867 26.037 57.045 1.00 32.25 88 ALA A O 1
ATOM 672 N N . LEU A 1 89 ? -65.290 27.196 58.366 1.00 35.75 89 LEU A N 1
ATOM 673 C CA . LEU A 1 89 ? -65.433 26.353 59.556 1.00 35.75 89 LEU A CA 1
ATOM 674 C C . LEU A 1 89 ? -65.852 24.892 59.286 1.00 35.75 89 LEU A C 1
ATOM 676 O O . LEU A 1 89 ? -66.796 24.659 58.534 1.00 35.75 89 LEU A O 1
ATOM 680 N N . SER A 1 90 ? -65.347 23.955 60.099 1.00 32.47 90 SER A N 1
ATOM 681 C CA . SER A 1 90 ? -66.213 23.118 60.955 1.00 32.47 90 SER A CA 1
ATOM 682 C C . SER A 1 90 ? -65.442 22.283 61.974 1.00 32.47 90 SER A C 1
ATOM 684 O O . SER A 1 90 ? -64.455 21.626 61.660 1.00 32.47 90 SER A O 1
ATOM 686 N N . ASP A 1 91 ? -65.983 22.317 63.189 1.00 34.09 91 ASP A N 1
ATOM 687 C CA . ASP A 1 91 ? -65.824 21.370 64.285 1.00 34.09 91 ASP A CA 1
ATOM 688 C C . ASP A 1 91 ? -65.742 19.910 63.835 1.00 34.09 91 ASP A C 1
ATOM 690 O O . ASP A 1 91 ? -66.633 19.414 63.145 1.00 34.09 91 ASP A O 1
ATOM 694 N N . SER A 1 92 ? -64.743 19.187 64.341 1.00 36.88 92 SER A N 1
ATOM 695 C CA . SER A 1 92 ? -64.933 17.847 64.920 1.00 36.88 92 SER A CA 1
ATOM 696 C C . SER A 1 92 ? -63.643 17.375 65.594 1.00 36.88 92 SER A C 1
ATOM 698 O O . SER A 1 92 ? -62.661 17.024 64.946 1.00 36.88 92 SER A O 1
ATOM 700 N N . GLN A 1 93 ? -63.664 17.324 66.930 1.00 40.62 93 GLN A N 1
ATOM 701 C CA . GLN A 1 93 ? -62.801 16.418 67.687 1.00 40.62 93 GLN A CA 1
ATOM 702 C C . GLN A 1 93 ? -62.925 14.999 67.112 1.00 40.62 93 GLN A C 1
ATOM 704 O O . GLN A 1 93 ? -64.030 14.554 66.792 1.00 40.62 93 GLN A O 1
ATOM 709 N N . PRO A 1 94 ? -61.839 14.220 67.175 1.00 34.19 94 PRO A N 1
ATOM 710 C CA . PRO A 1 94 ? -61.991 13.002 67.944 1.00 34.19 94 PRO A CA 1
ATOM 711 C C . PRO A 1 94 ? -60.884 12.859 68.983 1.00 34.19 94 PRO A C 1
ATOM 713 O O . PRO A 1 94 ? -59.685 12.836 68.725 1.00 34.19 94 PRO A O 1
ATOM 716 N N . MET A 1 95 ? -61.380 12.741 70.203 1.00 38.81 95 MET A N 1
ATOM 717 C CA . MET A 1 95 ? -60.719 12.328 71.421 1.00 38.81 95 MET A CA 1
ATOM 718 C C . MET A 1 95 ? -60.178 10.902 71.236 1.00 38.81 95 MET A C 1
ATOM 720 O O . MET A 1 95 ? -60.921 9.938 71.387 1.00 38.81 95 MET A O 1
ATOM 724 N N . TRP A 1 96 ? -58.909 10.748 70.863 1.00 34.44 96 TRP A N 1
ATOM 725 C CA . TRP A 1 96 ? -58.222 9.455 70.919 1.00 34.44 96 TRP A CA 1
ATOM 726 C C . TRP A 1 96 ? -57.182 9.554 72.024 1.00 34.44 96 TRP A C 1
ATOM 728 O O . TRP A 1 96 ? -56.031 9.931 71.829 1.00 34.44 96 TRP A O 1
ATOM 738 N N . SER A 1 97 ? -57.642 9.268 73.238 1.00 34.00 97 SER A N 1
ATOM 739 C CA . SER A 1 97 ? -56.787 8.873 74.345 1.00 34.00 97 SER A CA 1
ATOM 740 C C . SER A 1 97 ? -56.068 7.583 73.946 1.00 34.00 97 SER A C 1
ATOM 742 O O . SER A 1 97 ? -56.595 6.483 74.131 1.00 34.00 97 SER A O 1
ATOM 744 N N . SER A 1 98 ? -54.884 7.722 73.357 1.00 37.69 98 SER A N 1
ATOM 745 C CA . SER A 1 98 ? -53.969 6.616 73.096 1.00 37.69 98 SER A CA 1
ATOM 746 C C . SER A 1 98 ? -53.478 6.062 74.429 1.00 37.69 98 SER A C 1
ATOM 748 O O . SER A 1 98 ? -52.473 6.502 74.984 1.00 37.69 98 SER A O 1
ATOM 750 N N . HIS A 1 99 ? -54.218 5.107 74.985 1.00 39.97 99 HIS A N 1
ATOM 751 C CA . HIS A 1 99 ? -53.643 4.207 75.971 1.00 39.97 99 HIS A CA 1
ATOM 752 C C . HIS A 1 99 ? -52.597 3.341 75.256 1.00 39.97 99 HIS A C 1
ATOM 754 O O . HIS A 1 99 ? -52.876 2.880 74.148 1.00 39.97 99 HIS A O 1
ATOM 760 N N . PRO A 1 100 ? -51.414 3.102 75.849 1.00 43.59 100 PRO A N 1
ATOM 761 C CA . PRO A 1 100 ? -50.423 2.208 75.267 1.00 43.59 100 PRO A CA 1
ATOM 762 C C . PRO A 1 100 ? -50.999 0.789 75.254 1.00 43.59 100 PRO A C 1
ATOM 764 O O . PRO A 1 100 ? -51.004 0.080 76.259 1.00 43.59 100 PRO A O 1
ATOM 767 N N . SER A 1 101 ? -51.569 0.394 74.123 1.00 41.91 101 SER A N 1
ATOM 768 C CA . SER A 1 101 ? -52.002 -0.971 73.861 1.00 41.91 101 SER A CA 1
ATOM 769 C C . SER A 1 101 ? -50.769 -1.837 73.627 1.00 41.91 101 SER A C 1
ATOM 771 O O . SER A 1 101 ? -49.957 -1.551 72.749 1.00 41.91 101 SER A O 1
ATOM 773 N N . LEU A 1 102 ? -50.626 -2.895 74.426 1.00 50.62 102 LEU A N 1
ATOM 774 C CA . LEU A 1 102 ? -49.643 -3.950 74.185 1.00 50.62 102 LEU A CA 1
ATOM 775 C C . LEU A 1 102 ? -49.948 -4.658 72.854 1.00 50.62 102 LEU A C 1
ATOM 777 O O . LEU A 1 102 ? -51.102 -4.692 72.411 1.00 50.62 102 LEU A O 1
ATOM 781 N N . LEU A 1 103 ? -48.905 -5.223 72.232 1.00 41.12 103 LEU A N 1
ATOM 782 C CA . LEU A 1 103 ? -48.990 -5.967 70.969 1.00 41.12 103 LEU A CA 1
ATOM 783 C C . LEU A 1 103 ? -50.181 -6.949 70.994 1.00 41.12 103 LEU A C 1
ATOM 785 O O . LEU A 1 103 ? -50.274 -7.784 71.893 1.00 41.12 103 LEU A O 1
ATOM 789 N N . GLY A 1 104 ? -51.088 -6.834 70.016 1.00 51.78 104 GLY A N 1
ATOM 790 C CA . GLY A 1 104 ? -52.295 -7.669 69.899 1.00 51.78 104 GLY A CA 1
ATOM 791 C C . GLY A 1 104 ? -53.621 -7.009 70.312 1.00 51.78 104 GLY A C 1
ATOM 792 O O . GLY A 1 104 ? -54.625 -7.704 70.437 1.00 51.78 104 GLY A O 1
ATOM 793 N N . GLY A 1 105 ? -53.663 -5.688 70.535 1.00 49.56 105 GLY A N 1
ATOM 794 C CA . GLY A 1 105 ? -54.919 -4.949 70.770 1.00 49.56 105 GLY A CA 1
ATOM 795 C C . GLY A 1 105 ? -55.546 -5.167 72.155 1.00 49.56 105 GLY A C 1
ATOM 796 O O . GLY A 1 105 ? -56.690 -4.781 72.402 1.00 49.56 105 GLY A O 1
ATOM 797 N N . LEU A 1 106 ? -54.805 -5.770 73.085 1.00 46.81 106 LEU A N 1
ATOM 798 C CA . LEU A 1 106 ? -55.254 -5.985 74.455 1.00 46.81 106 LEU A CA 1
ATOM 799 C C . LEU A 1 106 ? -54.920 -4.759 75.308 1.00 46.81 106 LEU A C 1
ATOM 801 O O . LEU A 1 106 ? -53.755 -4.410 75.501 1.00 46.81 106 LEU A O 1
ATOM 805 N N . SER A 1 107 ? -55.951 -4.106 75.850 1.00 58.59 107 SER A N 1
ATOM 806 C CA . SER A 1 107 ? -55.749 -3.076 76.868 1.00 58.59 107 SER A CA 1
ATOM 807 C C . SER A 1 107 ? -55.323 -3.720 78.192 1.00 58.59 107 SER A C 1
ATOM 809 O O . SER A 1 107 ? -55.715 -4.845 78.517 1.00 58.59 107 SER A O 1
ATOM 811 N N . GLU A 1 108 ? -54.563 -2.985 79.002 1.00 55.34 108 GLU A N 1
ATOM 812 C CA . GLU A 1 108 ? -54.131 -3.427 80.336 1.00 55.34 108 GLU A CA 1
ATOM 813 C C . GLU A 1 108 ? -55.326 -3.823 81.238 1.00 55.34 108 GLU A C 1
ATOM 815 O O . GLU A 1 108 ? -55.223 -4.691 82.108 1.00 55.34 108 GLU A O 1
ATOM 820 N N . GLN A 1 109 ? -56.503 -3.234 80.989 1.00 55.03 109 GLN A N 1
ATOM 821 C CA . GLN A 1 109 ? -57.752 -3.567 81.678 1.00 55.03 109 GLN A CA 1
ATOM 822 C C . GLN A 1 109 ? -58.341 -4.917 81.241 1.00 55.03 109 GLN A C 1
ATOM 824 O O . GLN A 1 109 ? -58.956 -5.598 82.063 1.00 55.03 109 GLN A O 1
ATOM 829 N N . ASN A 1 110 ? -58.123 -5.348 79.996 1.00 55.16 110 ASN A N 1
ATOM 830 C CA . ASN A 1 110 ? -58.571 -6.658 79.511 1.00 55.16 110 ASN A CA 1
ATOM 831 C C . ASN A 1 110 ? -57.717 -7.789 80.097 1.00 55.16 110 ASN A C 1
ATOM 833 O O . ASN A 1 110 ? -58.259 -8.812 80.515 1.00 55.16 110 ASN A O 1
ATOM 837 N N . VAL A 1 111 ? -56.405 -7.571 80.235 1.00 56.06 111 VAL A N 1
ATOM 838 C CA . VAL A 1 111 ? -55.505 -8.516 80.917 1.00 56.06 111 VAL A CA 1
ATOM 839 C C . VAL A 1 111 ? -55.888 -8.663 82.392 1.00 56.06 111 VAL A C 1
ATOM 841 O O . VAL A 1 111 ? -55.910 -9.775 82.906 1.00 56.06 111 VAL A O 1
ATOM 844 N N . LYS A 1 112 ? -56.287 -7.579 83.072 1.00 55.09 112 LYS A N 1
ATOM 845 C CA . LYS A 1 112 ? -56.785 -7.655 84.459 1.00 55.09 112 LYS A CA 1
ATOM 846 C C . LYS A 1 112 ? -58.172 -8.305 84.566 1.00 55.09 112 LYS A C 1
ATOM 848 O O . LYS A 1 112 ? -58.408 -9.039 85.522 1.00 55.09 112 LYS A O 1
ATOM 853 N N . ARG A 1 113 ? -59.077 -8.088 83.600 1.00 52.56 113 ARG A N 1
ATOM 854 C CA . ARG A 1 113 ? -60.422 -8.703 83.587 1.00 52.56 113 ARG A CA 1
ATOM 855 C C . ARG A 1 113 ? -60.407 -10.207 83.318 1.00 52.56 113 ARG A C 1
ATOM 857 O O . ARG A 1 113 ? -61.171 -10.923 83.955 1.00 52.56 113 ARG A O 1
ATOM 864 N N . PHE A 1 114 ? -59.557 -10.682 82.409 1.00 53.72 114 PHE A N 1
ATOM 865 C CA . PHE A 1 114 ? -59.507 -12.101 82.034 1.00 53.72 114 PHE A CA 1
ATOM 866 C C . PHE A 1 114 ? -58.340 -12.867 82.674 1.00 53.72 114 PHE A C 1
ATOM 868 O O . PHE A 1 114 ? -58.441 -14.074 82.868 1.00 53.72 114 PHE A O 1
ATOM 875 N N . GLY A 1 115 ? -57.264 -12.185 83.073 1.00 46.66 115 GLY A N 1
ATOM 876 C CA . GLY A 1 115 ? -56.084 -12.799 83.694 1.00 46.66 115 GLY A CA 1
ATOM 877 C C . GLY A 1 115 ? -56.192 -13.026 85.204 1.00 46.66 115 GLY A C 1
ATOM 878 O O . GLY A 1 115 ? -55.383 -13.760 85.761 1.00 46.66 115 GLY A O 1
ATOM 879 N N . ALA A 1 116 ? -57.186 -12.439 85.882 1.00 40.56 116 ALA A N 1
ATOM 880 C CA . ALA A 1 116 ? -57.341 -12.540 87.338 1.00 40.56 116 ALA A CA 1
ATOM 881 C C . ALA A 1 116 ? -58.333 -13.622 87.802 1.00 40.56 116 ALA A C 1
ATOM 883 O O . ALA A 1 116 ? -58.689 -13.672 88.982 1.00 40.56 116 ALA A O 1
ATOM 884 N N . SER A 1 117 ? -58.766 -14.523 86.917 1.00 44.72 117 SER A N 1
ATOM 885 C CA . SER A 1 117 ? -59.356 -15.775 87.390 1.00 44.72 117 SER A CA 1
ATOM 886 C C . SER A 1 117 ? -58.212 -16.613 87.934 1.00 44.72 117 SER A C 1
ATOM 888 O O . SER A 1 117 ? -57.491 -17.247 87.170 1.00 44.72 117 SER A O 1
ATOM 890 N N . SER A 1 118 ? -58.012 -16.584 89.252 1.00 44.47 118 SER A N 1
ATOM 891 C CA . SER A 1 118 ? -57.139 -17.528 89.944 1.00 44.47 118 SER A CA 1
ATOM 892 C C . SER A 1 118 ? -57.746 -18.922 89.756 1.00 44.47 118 SER A C 1
ATOM 894 O O . SER A 1 118 ? -58.499 -19.419 90.594 1.00 44.47 118 SER A O 1
ATOM 896 N N . LEU A 1 119 ? -57.496 -19.515 88.585 1.00 49.94 119 LEU A N 1
ATOM 897 C CA . LEU A 1 119 ? -57.670 -20.926 88.311 1.00 49.94 119 LEU A CA 1
ATOM 898 C C . LEU A 1 119 ? -56.829 -21.607 89.379 1.00 49.94 119 LEU A C 1
ATOM 900 O O . LEU A 1 119 ? -55.606 -21.675 89.271 1.00 49.94 119 LEU A O 1
ATOM 904 N N . ARG A 1 120 ? -57.482 -22.047 90.458 1.00 47.28 120 ARG A N 1
ATOM 905 C CA . ARG A 1 120 ? -56.896 -22.977 91.417 1.00 47.28 120 ARG A CA 1
ATOM 906 C C . ARG A 1 120 ? -56.722 -24.293 90.677 1.00 47.28 120 ARG A C 1
ATOM 908 O O . ARG A 1 120 ? -57.525 -25.210 90.816 1.00 47.28 120 ARG A O 1
ATOM 915 N N . LEU A 1 121 ? -55.712 -24.322 89.814 1.00 53.62 121 LEU A N 1
ATOM 916 C CA . LEU A 1 121 ? -55.225 -25.515 89.162 1.00 53.62 121 LEU A CA 1
ATOM 917 C C . LEU A 1 121 ? -54.921 -26.493 90.286 1.00 53.62 121 LEU A C 1
ATOM 919 O O . LEU A 1 121 ? -54.243 -26.158 91.261 1.00 53.62 121 LEU A O 1
ATOM 923 N N . THR A 1 122 ? -55.480 -27.691 90.182 1.00 63.88 122 THR A N 1
ATOM 924 C CA . THR A 1 122 ? -55.073 -28.776 91.063 1.00 63.88 122 THR A CA 1
ATOM 925 C C . THR A 1 122 ? -53.551 -28.934 90.938 1.00 63.88 122 THR A C 1
ATOM 927 O O . THR A 1 122 ? -53.014 -28.741 89.843 1.00 63.88 122 THR A O 1
ATOM 930 N N . PRO A 1 123 ? -52.829 -29.273 92.021 1.00 68.50 123 PRO A N 1
ATOM 931 C CA . PRO A 1 123 ? -51.361 -29.353 91.999 1.00 68.50 123 PRO A CA 1
ATOM 932 C C . PRO A 1 123 ? -50.853 -30.257 90.864 1.00 68.50 123 PRO A C 1
ATOM 934 O O . PRO A 1 123 ? -49.857 -29.961 90.213 1.00 68.50 123 PRO A O 1
ATOM 937 N N . ARG A 1 124 ? -51.639 -31.285 90.525 1.00 66.06 124 ARG A N 1
ATOM 938 C CA . ARG A 1 124 ? -51.411 -32.182 89.392 1.00 66.06 124 ARG A CA 1
ATOM 939 C C . ARG A 1 124 ? -51.469 -31.494 88.019 1.00 66.06 124 ARG A C 1
ATOM 941 O O . ARG A 1 124 ? -50.648 -31.799 87.162 1.00 66.06 124 ARG A O 1
ATOM 948 N N . CYS A 1 125 ? -52.412 -30.576 87.795 1.00 63.94 125 CYS A N 1
ATOM 949 C CA . CYS A 1 125 ? -52.484 -29.809 86.546 1.00 63.94 125 CYS A CA 1
ATOM 950 C C . CYS A 1 125 ? -51.343 -28.794 86.442 1.00 63.94 125 CYS A C 1
ATOM 952 O O . CYS A 1 125 ? -50.847 -28.543 85.348 1.00 63.94 125 CYS A O 1
ATOM 954 N N . GLN A 1 126 ? -50.904 -28.231 87.570 1.00 67.69 126 GLN A N 1
ATOM 955 C CA . GLN A 1 126 ? -49.783 -27.294 87.600 1.00 67.69 126 GLN A CA 1
ATOM 956 C C . GLN A 1 126 ? -48.451 -27.991 87.277 1.00 67.69 126 GLN A C 1
ATOM 958 O O . GLN A 1 126 ? -47.671 -27.470 86.483 1.00 67.69 126 GLN A O 1
ATOM 963 N N . GLU A 1 127 ? -48.223 -29.194 87.812 1.00 71.81 127 GLU A N 1
ATOM 964 C CA . GLU A 1 127 ? -47.063 -30.025 87.463 1.00 71.81 127 GLU A CA 1
ATOM 965 C C . GLU A 1 127 ? -47.086 -30.474 85.996 1.00 71.81 127 GLU A C 1
ATOM 967 O O . GLU A 1 127 ? -46.061 -30.417 85.320 1.00 71.81 127 GLU A O 1
ATOM 972 N N . GLN A 1 128 ? -48.252 -30.866 85.472 1.00 74.06 128 GLN A N 1
ATOM 973 C CA . GLN A 1 128 ? -48.391 -31.248 84.062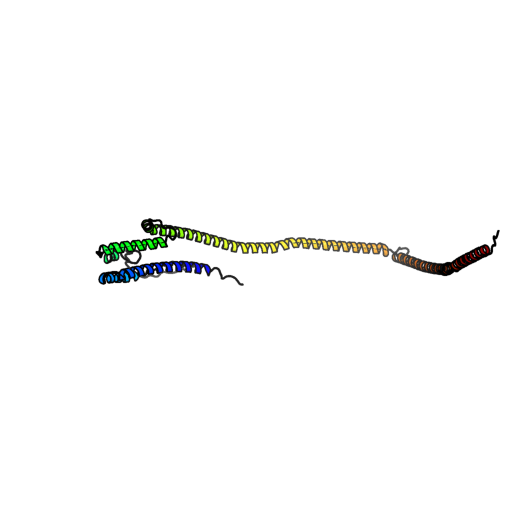 1.00 74.06 128 GLN A CA 1
ATOM 974 C C . GLN A 1 128 ? -48.164 -30.070 83.113 1.00 74.06 128 GLN A C 1
ATOM 976 O O . GLN A 1 128 ? -47.462 -30.224 82.117 1.00 74.06 128 GLN A O 1
ATOM 981 N N . LEU A 1 129 ? -48.699 -28.890 83.431 1.00 71.88 129 LEU A N 1
ATOM 982 C CA . LEU A 1 129 ? -48.464 -27.683 82.641 1.00 71.88 129 LEU A CA 1
ATOM 983 C C . LEU A 1 129 ? -46.982 -27.290 82.662 1.00 71.88 129 LEU A C 1
ATOM 985 O O . LEU A 1 129 ? -46.433 -26.937 81.625 1.00 71.88 129 LEU A O 1
ATOM 989 N N . ALA A 1 130 ? -46.325 -27.382 83.822 1.00 74.88 130 ALA A N 1
ATOM 990 C CA . ALA A 1 130 ? -44.896 -27.112 83.943 1.00 74.88 130 ALA A CA 1
ATOM 991 C C . ALA A 1 130 ? -44.050 -28.110 83.136 1.00 74.88 130 ALA A C 1
ATOM 993 O O . ALA A 1 130 ? -43.062 -27.712 82.520 1.00 74.88 130 ALA A O 1
ATOM 994 N N . HIS A 1 131 ? -44.444 -29.387 83.104 1.00 75.69 131 HIS A N 1
ATOM 995 C CA . HIS A 1 131 ? -43.763 -30.399 82.302 1.00 75.69 131 HIS A CA 1
ATOM 996 C C . HIS A 1 131 ? -43.947 -30.165 80.797 1.00 75.69 131 HIS A C 1
ATOM 998 O O . HIS A 1 131 ? -42.965 -30.205 80.065 1.00 75.69 131 HIS A O 1
ATOM 1004 N N . GLU A 1 132 ? -45.156 -29.844 80.338 1.00 75.44 132 GLU A N 1
ATOM 1005 C CA . GLU A 1 132 ? -45.426 -29.562 78.919 1.00 75.44 132 GLU A CA 1
ATOM 1006 C C . GLU A 1 132 ? -44.787 -28.238 78.466 1.00 75.44 132 GLU A C 1
ATOM 1008 O O . GLU A 1 132 ? -44.262 -28.148 77.359 1.00 75.44 132 GLU A O 1
ATOM 1013 N N . LEU A 1 133 ? -44.749 -27.211 79.325 1.00 75.56 133 LEU A N 1
ATOM 1014 C CA . LEU A 1 133 ? -43.998 -25.975 79.061 1.00 75.56 133 LEU A CA 1
ATOM 1015 C C . LEU A 1 133 ? -42.500 -26.247 78.931 1.00 75.56 133 LEU A C 1
ATOM 1017 O O . LEU A 1 133 ? -41.829 -25.659 78.089 1.00 75.56 133 LEU A O 1
ATOM 1021 N N . LYS A 1 134 ? -41.973 -27.157 79.750 1.00 74.94 134 LYS A N 1
ATOM 1022 C CA . LYS A 1 134 ? -40.579 -27.581 79.677 1.00 74.94 134 LYS A CA 1
ATOM 1023 C C . LYS A 1 134 ? -40.296 -28.369 78.396 1.00 74.94 134 LYS A C 1
ATOM 1025 O O . LYS A 1 134 ? -39.306 -28.076 77.736 1.00 74.94 134 LYS A O 1
ATOM 1030 N N . ASP A 1 135 ? -41.167 -29.295 78.014 1.00 74.75 135 ASP A N 1
ATOM 1031 C CA . ASP A 1 135 ? -41.003 -30.099 76.796 1.00 74.75 135 ASP A CA 1
ATOM 1032 C C . ASP A 1 135 ? -41.133 -29.244 75.526 1.00 74.75 135 ASP A C 1
ATOM 1034 O O . ASP A 1 135 ? -40.357 -29.401 74.585 1.00 74.75 135 ASP A O 1
ATOM 1038 N N . THR A 1 136 ? -42.055 -28.279 75.513 1.00 76.19 136 THR A N 1
ATOM 1039 C CA . THR A 1 136 ? -42.202 -27.327 74.399 1.00 76.19 136 THR A CA 1
ATOM 1040 C C . THR A 1 136 ? -41.014 -26.374 74.299 1.00 76.19 136 THR A C 1
ATOM 1042 O O . THR A 1 136 ? -40.505 -26.161 73.201 1.00 76.19 136 THR A O 1
ATOM 1045 N N . LEU A 1 137 ? -40.509 -25.858 75.424 1.00 70.31 137 LEU A N 1
ATOM 1046 C CA . LEU A 1 137 ? -39.278 -25.061 75.447 1.00 70.31 137 LEU A CA 1
ATOM 1047 C C . LEU A 1 137 ? -38.067 -25.857 74.945 1.00 70.31 137 LEU A C 1
ATOM 1049 O O . LEU A 1 137 ? -37.271 -25.312 74.185 1.00 70.31 137 LEU A O 1
ATOM 1053 N N . LEU A 1 138 ? -37.958 -27.137 75.316 1.00 69.75 138 LEU A N 1
ATOM 1054 C CA . LEU A 1 138 ? -36.889 -28.021 74.849 1.00 69.75 138 LEU A CA 1
ATOM 1055 C C . LEU A 1 138 ? -37.002 -28.329 73.344 1.00 69.75 138 LEU A C 1
ATOM 1057 O O . LEU A 1 138 ? -36.011 -28.282 72.619 1.00 69.75 138 LEU A O 1
ATOM 1061 N N . SER A 1 139 ? -38.215 -28.54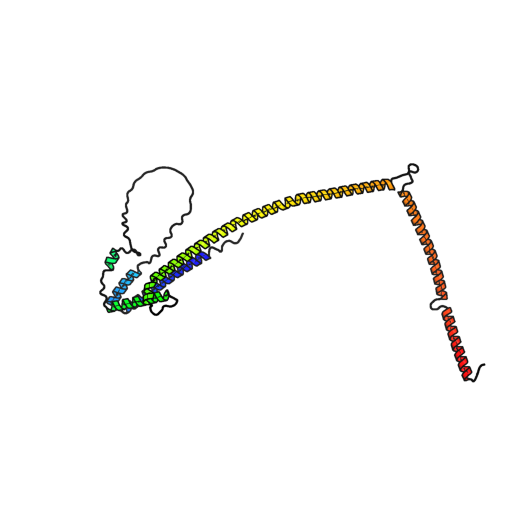6 72.832 1.00 73.38 139 SER A N 1
ATOM 1062 C CA . SER A 1 139 ? -38.439 -28.729 71.392 1.00 73.38 139 SER A CA 1
ATOM 1063 C C . SER A 1 139 ? -38.087 -27.477 70.582 1.00 73.38 139 SER A C 1
ATOM 1065 O O . SER A 1 139 ? -37.565 -27.591 69.474 1.00 73.38 139 SER A O 1
ATOM 1067 N N . VAL A 1 140 ? -38.369 -26.286 71.118 1.00 69.06 140 VAL A N 1
ATOM 1068 C CA . VAL A 1 140 ? -38.015 -25.012 70.477 1.00 69.06 140 VAL A CA 1
ATOM 1069 C C . VAL A 1 140 ? -36.504 -24.781 70.531 1.00 69.06 140 VAL A C 1
ATOM 1071 O O . VAL A 1 140 ? -35.931 -24.330 69.540 1.00 69.06 140 VAL A O 1
ATOM 1074 N N . THR A 1 141 ? -35.828 -25.135 71.632 1.00 67.06 141 THR A N 1
ATOM 1075 C CA . THR A 1 141 ? -34.358 -25.093 71.673 1.00 67.06 141 THR A CA 1
ATOM 1076 C C . THR A 1 141 ? -33.716 -26.034 70.686 1.00 67.06 141 THR A C 1
ATOM 1078 O O . THR A 1 141 ? -32.750 -25.622 70.052 1.00 67.06 141 THR A O 1
ATOM 1081 N N . ASP A 1 142 ? -34.225 -27.259 70.560 1.00 67.94 142 ASP A N 1
ATOM 1082 C CA . ASP A 1 142 ? -33.656 -28.266 69.667 1.00 67.94 142 ASP A CA 1
ATOM 1083 C C . ASP A 1 142 ? -33.791 -27.823 68.207 1.00 67.94 142 ASP A C 1
ATOM 1085 O O . ASP A 1 142 ? -32.837 -27.931 67.447 1.00 67.94 142 ASP A O 1
ATOM 1089 N N . PHE A 1 143 ? -34.927 -27.216 67.845 1.00 68.38 143 PHE A N 1
ATOM 1090 C CA . PHE A 1 143 ? -35.150 -26.668 66.506 1.00 68.38 143 PHE A CA 1
ATOM 1091 C C . PHE A 1 143 ? -34.261 -25.454 66.187 1.00 68.38 143 PHE A C 1
ATOM 1093 O O . PHE A 1 143 ? -33.782 -25.305 65.068 1.00 68.38 143 PHE A O 1
ATOM 1100 N N . ILE A 1 144 ? -34.032 -24.565 67.159 1.00 65.00 144 ILE A N 1
ATOM 1101 C CA . ILE A 1 144 ? -33.197 -23.366 66.964 1.00 65.00 144 ILE A CA 1
ATOM 1102 C C . ILE A 1 144 ? -31.701 -23.705 67.038 1.00 65.00 144 ILE A C 1
ATOM 1104 O O . ILE A 1 144 ? -30.874 -23.047 66.410 1.00 65.00 144 ILE A O 1
ATOM 1108 N N . SER A 1 145 ? -31.342 -24.729 67.810 1.00 62.38 145 SER A N 1
ATOM 1109 C CA . SER A 1 145 ? -29.962 -25.107 68.115 1.00 62.38 145 SER A CA 1
ATOM 1110 C C . SER A 1 145 ? -29.547 -26.372 67.371 1.00 62.38 145 SER A C 1
ATOM 1112 O O . SER A 1 145 ? -28.886 -27.213 67.977 1.00 62.38 145 SER A O 1
ATOM 1114 N N . ASP A 1 146 ? -29.873 -26.490 66.079 1.00 55.19 146 ASP A N 1
ATOM 1115 C CA . ASP A 1 146 ? -29.597 -27.640 65.185 1.00 55.19 146 ASP A CA 1
ATOM 1116 C C . ASP A 1 146 ? -28.124 -28.152 65.195 1.00 55.19 146 ASP A C 1
ATOM 1118 O O . ASP A 1 146 ? -27.770 -29.135 64.548 1.00 55.19 146 ASP A O 1
ATOM 1122 N N . LEU A 1 147 ? -27.230 -27.533 65.974 1.00 51.28 147 LEU A N 1
ATOM 1123 C CA . LEU A 1 147 ? -25.958 -28.087 66.414 1.00 51.28 147 LEU A CA 1
ATOM 1124 C C . LEU A 1 147 ? -25.764 -27.983 67.948 1.00 51.28 147 LEU A C 1
ATOM 1126 O O . LEU A 1 147 ? -25.420 -26.932 68.482 1.00 51.28 147 LEU A O 1
ATOM 1130 N N . LYS A 1 148 ? -25.820 -29.145 68.620 1.00 51.25 148 LYS A N 1
ATOM 1131 C CA . LYS A 1 148 ? -25.227 -29.462 69.943 1.00 51.25 148 LYS A CA 1
ATOM 1132 C C . LYS A 1 148 ? -25.836 -28.762 71.172 1.00 51.25 148 LYS A C 1
ATOM 1134 O O . LYS A 1 148 ? -25.216 -27.889 71.780 1.00 51.25 148 LYS A O 1
ATOM 1139 N N . ALA A 1 149 ? -26.969 -29.268 71.658 1.00 48.75 149 ALA A N 1
ATOM 1140 C CA . ALA A 1 149 ? -27.392 -29.035 73.039 1.00 48.75 149 ALA A CA 1
ATOM 1141 C C . ALA A 1 149 ? -26.627 -29.971 74.002 1.00 48.75 149 ALA A C 1
ATOM 1143 O O . ALA A 1 149 ? -26.730 -31.194 73.927 1.00 48.75 149 ALA A O 1
ATOM 1144 N N . GLY A 1 150 ? -25.816 -29.398 74.897 1.00 56.88 150 GLY A N 1
ATOM 1145 C CA . GLY A 1 150 ? -25.244 -30.115 76.042 1.00 56.88 150 GLY A CA 1
ATOM 1146 C C . GLY A 1 150 ? -26.306 -30.452 77.106 1.00 56.88 150 GLY A C 1
ATOM 1147 O O . GLY A 1 150 ?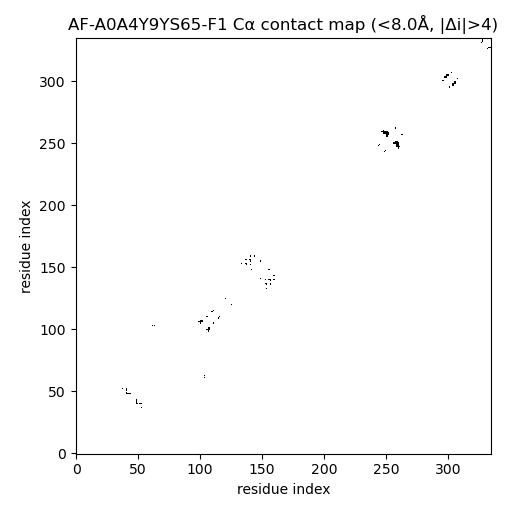 -27.445 -30.001 77.000 1.00 56.88 150 GLY A O 1
ATOM 1148 N N . PRO A 1 151 ? -25.949 -31.196 78.171 1.00 53.88 151 PRO A N 1
ATOM 1149 C CA . PRO A 1 151 ? -26.894 -31.778 79.140 1.00 53.88 151 PRO A CA 1
ATOM 1150 C C . PRO A 1 151 ? -27.729 -30.777 79.974 1.00 53.88 151 PRO A C 1
ATOM 1152 O O . PRO A 1 151 ? -28.593 -31.204 80.736 1.00 53.88 151 PRO A O 1
ATOM 1155 N N . ASN A 1 152 ? -27.545 -29.462 79.799 1.00 58.47 152 ASN A N 1
ATOM 1156 C CA . ASN A 1 152 ? -28.286 -28.401 80.494 1.00 58.47 152 ASN A CA 1
ATOM 1157 C C . ASN A 1 152 ? -29.305 -27.702 79.565 1.00 58.47 152 ASN A C 1
ATOM 1159 O O . ASN A 1 152 ? -29.298 -26.479 79.417 1.00 58.47 152 ASN A O 1
ATOM 1163 N N . GLY A 1 153 ? -30.198 -28.468 78.929 1.00 59.91 153 GLY A N 1
ATOM 1164 C CA . GLY A 1 153 ? -31.170 -27.948 77.951 1.00 59.91 153 GLY A CA 1
ATOM 1165 C C . GLY A 1 153 ? -32.120 -26.861 78.480 1.00 59.91 153 GLY A C 1
ATOM 1166 O O . GLY A 1 153 ? -32.583 -26.024 77.715 1.00 59.91 153 GLY A O 1
ATOM 1167 N N . LEU A 1 154 ? -32.367 -26.802 79.795 1.00 58.91 154 LEU A N 1
ATOM 1168 C CA . LEU A 1 154 ? -33.285 -25.818 80.387 1.00 58.91 154 LEU A CA 1
ATOM 1169 C C . LEU A 1 154 ? -32.674 -24.411 80.533 1.00 58.91 154 LEU A C 1
ATOM 1171 O O . LEU A 1 154 ? -33.376 -23.421 80.349 1.00 58.91 154 LEU A O 1
ATOM 1175 N N . GLU A 1 155 ? -31.373 -24.312 80.829 1.00 63.44 155 GLU A N 1
ATOM 1176 C CA . GLU A 1 155 ? -30.640 -23.032 80.815 1.00 63.44 155 GLU A CA 1
ATOM 1177 C C . GLU A 1 155 ? -30.379 -22.556 79.383 1.00 63.44 155 GLU A C 1
ATOM 1179 O O . GLU A 1 155 ? -30.376 -21.360 79.108 1.00 63.44 155 GLU A O 1
ATOM 1184 N N . ALA A 1 156 ? -30.203 -23.490 78.444 1.00 62.91 156 ALA A N 1
ATOM 1185 C CA . ALA A 1 156 ? -30.153 -23.156 77.026 1.00 62.91 156 ALA A CA 1
ATOM 1186 C C . ALA A 1 156 ? -31.503 -22.600 76.536 1.00 62.91 156 ALA A C 1
ATOM 1188 O O . ALA A 1 156 ? -31.512 -21.646 75.761 1.00 62.91 156 ALA A O 1
ATOM 1189 N N . ALA A 1 157 ? -32.624 -23.136 77.037 1.00 63.47 157 ALA A N 1
ATOM 1190 C CA . ALA A 1 157 ? -33.976 -22.679 76.713 1.00 63.47 157 ALA A CA 1
ATOM 1191 C C . ALA A 1 157 ? -34.301 -21.279 77.222 1.00 63.47 157 ALA A C 1
ATOM 1193 O O . ALA A 1 157 ? -34.931 -20.503 76.503 1.00 63.47 157 ALA A O 1
ATOM 1194 N N . SER A 1 158 ? -33.833 -20.913 78.416 1.00 69.50 158 SER A N 1
ATOM 1195 C CA . SER A 1 158 ? -34.025 -19.553 78.927 1.00 69.50 158 SER A CA 1
ATOM 1196 C C . SER A 1 158 ? -33.210 -18.501 78.164 1.00 69.50 158 SER A C 1
ATOM 1198 O O . SER A 1 158 ? -33.605 -17.339 78.150 1.00 69.50 158 SER A O 1
ATOM 1200 N N . GLN A 1 159 ? -32.130 -18.896 77.478 1.00 74.75 159 GLN A N 1
ATOM 1201 C CA . GLN A 1 159 ? -31.285 -18.014 76.658 1.00 74.75 159 GLN A CA 1
ATOM 1202 C C . GLN A 1 159 ? -31.721 -17.916 75.184 1.00 74.75 159 GLN A C 1
ATOM 1204 O O . GLN A 1 159 ? -31.144 -17.139 74.422 1.00 74.75 159 GLN A O 1
ATOM 1209 N N . VAL A 1 160 ? -32.726 -18.688 74.753 1.00 76.12 160 VAL A N 1
ATOM 1210 C CA . VAL A 1 160 ? -33.237 -18.668 73.369 1.00 76.12 160 VAL A CA 1
ATOM 1211 C C . VAL A 1 160 ? -33.664 -17.270 72.910 1.00 76.12 160 VAL A C 1
ATOM 1213 O O . VAL A 1 160 ? -33.257 -16.883 71.814 1.00 76.12 160 VAL A O 1
ATOM 1216 N N . PRO A 1 161 ? -34.417 -16.475 73.697 1.00 78.56 161 PRO A N 1
ATOM 1217 C CA . PRO A 1 161 ? -34.825 -15.138 73.267 1.00 78.56 161 PRO A CA 1
ATOM 1218 C C . PRO A 1 161 ? -33.633 -14.218 72.976 1.00 78.56 161 PRO A C 1
ATOM 1220 O O . PRO A 1 161 ? -33.654 -13.472 71.996 1.00 78.56 161 PRO A O 1
ATOM 1223 N N . ASP A 1 162 ? -32.575 -14.310 73.784 1.00 78.81 162 ASP A N 1
ATOM 1224 C CA . ASP A 1 162 ? -31.362 -13.507 73.618 1.00 78.81 162 ASP A CA 1
ATOM 1225 C C . ASP A 1 162 ? -30.542 -13.968 72.406 1.00 78.81 162 ASP A C 1
ATOM 1227 O O . ASP A 1 162 ? -30.019 -13.138 71.663 1.00 78.81 162 ASP A O 1
ATOM 1231 N N . ARG A 1 163 ? -30.493 -15.281 72.133 1.00 77.62 163 ARG A N 1
ATOM 1232 C CA . ARG A 1 163 ? -29.860 -15.832 70.921 1.00 77.62 163 ARG A CA 1
ATOM 1233 C C . ARG A 1 163 ? -30.601 -15.435 69.650 1.00 77.62 163 ARG A C 1
ATOM 1235 O O . ARG A 1 163 ? -29.955 -15.018 68.694 1.00 77.62 163 ARG A O 1
ATOM 1242 N N . ILE A 1 164 ? -31.935 -15.500 69.652 1.00 80.00 164 ILE A N 1
ATOM 1243 C CA . ILE A 1 164 ? -32.763 -15.027 68.532 1.00 80.00 164 ILE A CA 1
ATOM 1244 C C . ILE A 1 164 ? -32.502 -13.538 68.290 1.00 80.00 164 ILE A C 1
ATOM 1246 O O . ILE A 1 164 ? -32.335 -13.123 67.144 1.00 80.00 164 ILE A O 1
ATOM 1250 N N . ARG A 1 165 ? -32.422 -12.731 69.358 1.00 83.94 165 ARG A N 1
ATOM 1251 C CA . ARG A 1 165 ? -32.123 -11.299 69.246 1.00 83.94 165 ARG A CA 1
ATOM 1252 C C . ARG A 1 165 ? -30.733 -11.058 68.654 1.00 83.94 165 ARG A C 1
ATOM 1254 O O . ARG A 1 165 ? -30.622 -10.318 67.683 1.00 83.94 165 ARG A O 1
ATOM 1261 N N . ALA A 1 166 ? -29.705 -11.738 69.157 1.00 82.50 166 ALA A N 1
ATOM 1262 C CA . ALA A 1 166 ? -28.340 -11.619 68.644 1.00 82.50 166 ALA A CA 1
ATOM 1263 C C . ALA A 1 166 ? -28.216 -12.076 67.177 1.00 82.50 166 ALA A C 1
ATOM 1265 O O . ALA A 1 166 ? -27.509 -11.452 66.382 1.00 82.50 166 ALA A O 1
ATOM 1266 N N . GLN A 1 167 ? -28.922 -13.142 66.794 1.00 82.19 167 GLN A N 1
ATOM 1267 C CA . GLN A 1 167 ? -28.938 -13.644 65.421 1.00 82.19 167 GLN A CA 1
ATOM 1268 C C . GLN A 1 167 ? -29.681 -12.688 64.483 1.00 82.19 167 GLN A C 1
ATOM 1270 O O . GLN A 1 167 ? -29.200 -12.423 63.383 1.00 82.19 167 GLN A O 1
ATOM 1275 N N . ARG A 1 168 ? -30.795 -12.099 64.933 1.00 87.38 168 ARG A N 1
ATOM 1276 C CA . ARG A 1 168 ? -31.504 -11.045 64.200 1.00 87.38 168 ARG A CA 1
ATOM 1277 C C . ARG A 1 168 ? -30.619 -9.820 63.984 1.00 87.38 168 ARG A C 1
ATOM 1279 O O . ARG A 1 168 ? -30.530 -9.341 62.861 1.00 87.38 168 ARG A O 1
ATOM 1286 N N . GLU A 1 169 ? -29.919 -9.359 65.017 1.00 91.38 169 GLU A N 1
ATOM 1287 C CA . GLU A 1 169 ? -28.966 -8.250 64.896 1.00 91.38 169 GLU A CA 1
ATOM 1288 C C . GLU A 1 169 ? -27.820 -8.580 63.927 1.00 91.38 169 GLU A C 1
ATOM 1290 O O . GLU A 1 169 ? -27.343 -7.701 63.210 1.00 91.38 169 GLU A O 1
ATOM 1295 N N . SER A 1 170 ? -27.372 -9.840 63.877 1.00 90.12 170 SER A N 1
ATOM 1296 C CA . SER A 1 170 ? -26.365 -10.283 62.906 1.00 90.12 170 SER A CA 1
ATOM 1297 C C . SER A 1 170 ? -26.892 -10.270 61.476 1.00 90.12 170 SER A C 1
ATOM 1299 O O . SER A 1 170 ? -26.227 -9.730 60.596 1.00 90.12 170 SER A O 1
ATOM 1301 N N . LEU A 1 171 ? -28.103 -10.784 61.259 1.00 90.94 171 LEU A N 1
ATOM 1302 C CA . LEU A 1 171 ? -28.762 -10.759 59.954 1.00 90.94 171 LEU A CA 1
ATOM 1303 C C . LEU A 1 171 ? -29.051 -9.327 59.490 1.00 90.94 171 LEU A C 1
ATOM 1305 O O . LEU A 1 171 ? -28.880 -9.020 58.317 1.00 90.94 171 LEU A O 1
ATOM 1309 N N . GLU A 1 172 ? -29.442 -8.426 60.392 1.00 94.31 172 GLU A N 1
ATOM 1310 C CA . GLU A 1 172 ? -29.630 -7.008 60.067 1.00 94.31 172 GLU A CA 1
ATOM 1311 C C . GLU A 1 172 ? -28.305 -6.329 59.688 1.00 94.31 172 GLU A C 1
ATOM 1313 O O . GLU A 1 172 ? -28.279 -5.517 58.764 1.00 94.31 172 GLU A O 1
ATOM 1318 N N . ARG A 1 173 ? -27.190 -6.679 60.344 1.00 93.00 173 ARG A N 1
ATOM 1319 C CA . ARG A 1 173 ? -25.852 -6.204 59.950 1.00 93.00 173 ARG A CA 1
ATOM 1320 C C . ARG A 1 173 ? -25.450 -6.714 58.565 1.00 93.00 173 ARG A C 1
ATOM 1322 O O . ARG A 1 173 ? -24.983 -5.926 57.750 1.00 93.00 173 ARG A O 1
ATOM 1329 N N . GLU A 1 174 ? -25.651 -7.999 58.288 1.00 93.31 174 GLU A N 1
ATOM 1330 C CA . GLU A 1 174 ? -25.347 -8.599 56.982 1.00 93.31 174 GLU A CA 1
ATOM 1331 C C . GLU A 1 174 ? -26.225 -8.036 55.859 1.00 93.31 174 GLU A C 1
ATOM 1333 O O . GLU A 1 174 ? -25.726 -7.783 54.761 1.00 93.31 174 GLU A O 1
ATOM 1338 N N . ARG A 1 175 ? -27.507 -7.767 56.139 1.00 93.31 175 ARG A N 1
ATOM 1339 C CA . ARG A 1 175 ? -28.411 -7.089 55.199 1.00 93.31 175 ARG A CA 1
ATOM 1340 C C . ARG A 1 175 ? -27.918 -5.693 54.857 1.00 93.31 175 ARG A C 1
ATOM 1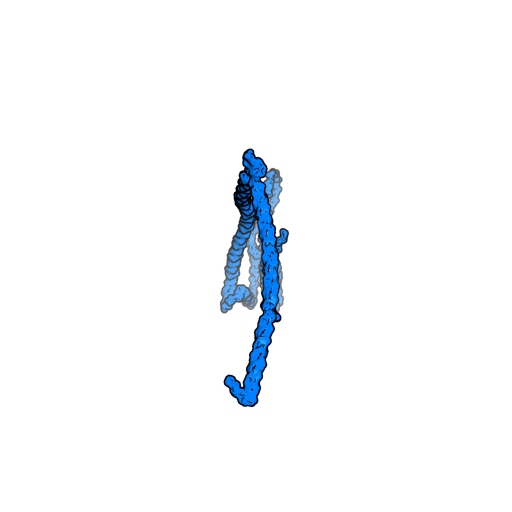342 O O . ARG A 1 175 ? -27.736 -5.411 53.682 1.00 93.31 175 ARG A O 1
ATOM 1349 N N . LYS A 1 176 ? -27.586 -4.880 55.863 1.00 94.44 176 LYS A N 1
ATOM 1350 C CA . LYS A 1 176 ? -27.033 -3.533 55.642 1.00 94.44 176 LYS A CA 1
ATOM 1351 C C . LYS A 1 176 ? -25.748 -3.562 54.818 1.00 94.44 176 LYS A C 1
ATOM 1353 O O . LYS A 1 176 ? -25.568 -2.738 53.933 1.00 94.44 176 LYS A O 1
ATOM 1358 N N . LEU A 1 177 ? -24.855 -4.521 55.078 1.00 95.06 177 LEU A N 1
ATOM 1359 C CA . LEU A 1 177 ? -23.645 -4.685 54.267 1.00 95.06 177 LEU A CA 1
ATOM 1360 C C . LEU A 1 177 ? -23.978 -5.072 52.822 1.00 95.06 177 LEU A C 1
ATOM 1362 O O . LEU A 1 177 ? -23.377 -4.536 51.896 1.00 95.06 177 LEU A O 1
ATOM 1366 N N . SER A 1 178 ? -24.939 -5.974 52.623 1.00 94.50 178 SER A N 1
ATOM 1367 C CA . SER A 1 178 ? -25.380 -6.391 51.288 1.00 94.50 178 SER A CA 1
ATOM 1368 C C . SER A 1 178 ? -26.010 -5.233 50.513 1.00 94.50 178 SER A C 1
ATOM 1370 O O . SER A 1 178 ? -25.677 -5.048 49.347 1.00 94.50 178 SER A O 1
ATOM 1372 N N . GLU A 1 179 ? -26.839 -4.419 51.167 1.00 95.62 179 GLU A N 1
ATOM 1373 C CA . GLU A 1 179 ? -27.421 -3.192 50.607 1.00 95.62 179 GLU A CA 1
ATOM 1374 C C . GLU A 1 179 ? -26.321 -2.209 50.185 1.00 95.62 179 GLU A C 1
ATOM 1376 O O . GLU A 1 179 ? -26.299 -1.765 49.041 1.00 95.62 179 GLU A O 1
ATOM 1381 N N . MET A 1 180 ? -25.328 -1.962 51.048 1.00 95.81 180 MET A N 1
ATOM 1382 C CA . MET A 1 180 ? -24.185 -1.107 50.707 1.00 95.81 180 MET A CA 1
ATOM 1383 C C . MET A 1 180 ? -23.392 -1.63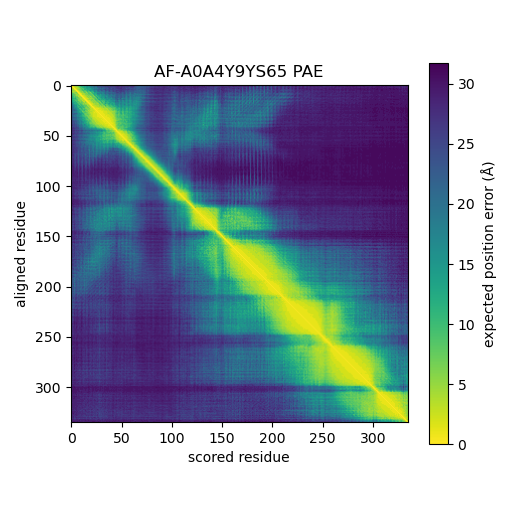0 49.500 1.00 95.81 180 MET A C 1
ATOM 1385 O O . MET A 1 180 ? -22.973 -0.848 48.644 1.00 95.81 180 MET A O 1
ATOM 1389 N N . TYR A 1 181 ? -23.168 -2.946 49.407 1.00 94.31 181 TYR A N 1
ATOM 1390 C CA . TYR A 1 181 ? -22.494 -3.533 48.247 1.00 94.31 181 TYR A CA 1
ATOM 1391 C C . TYR A 1 181 ? -23.341 -3.426 46.978 1.00 94.31 181 TYR A C 1
ATOM 1393 O O . TYR A 1 181 ? -22.796 -3.121 45.920 1.00 94.31 181 TYR A O 1
ATOM 1401 N N . GLN A 1 182 ? -24.654 -3.642 47.067 1.00 95.12 182 GLN A N 1
ATOM 1402 C CA . GLN A 1 182 ? -25.566 -3.485 45.935 1.00 95.12 182 GLN A CA 1
ATOM 1403 C C . GLN A 1 182 ? -25.582 -2.041 45.428 1.00 95.12 182 GLN A C 1
ATOM 1405 O O . GLN A 1 182 ? -25.444 -1.819 44.224 1.00 95.12 182 GLN A O 1
ATOM 1410 N N . GLU A 1 183 ? -25.659 -1.061 46.329 1.00 95.81 183 GLU A N 1
ATOM 1411 C CA . GLU A 1 183 ? -25.564 0.357 45.981 1.00 95.81 183 GLU A CA 1
ATOM 1412 C C . GLU A 1 183 ? -24.234 0.667 45.291 1.00 95.81 183 GLU A C 1
ATOM 1414 O O . GLU A 1 183 ? -24.221 1.264 44.214 1.00 95.81 183 GLU A O 1
ATOM 1419 N N . HIS A 1 184 ? -23.115 0.195 45.843 1.00 96.62 184 HIS A N 1
ATOM 1420 C CA . HIS A 1 184 ? -21.802 0.428 45.249 1.00 96.62 184 HIS A CA 1
ATOM 1421 C C . HIS A 1 184 ? -21.666 -0.201 43.854 1.00 96.62 184 HIS A C 1
ATOM 1423 O O . HIS A 1 184 ? -21.178 0.446 42.927 1.00 96.62 184 HIS A O 1
ATOM 1429 N N . ILE A 1 185 ? -22.142 -1.436 43.669 1.00 95.38 185 ILE A N 1
ATOM 1430 C CA . ILE A 1 185 ? -22.148 -2.105 42.361 1.00 95.38 185 ILE A CA 1
ATOM 1431 C C . ILE A 1 185 ? -23.033 -1.335 41.376 1.00 95.38 185 ILE A C 1
ATOM 1433 O O . ILE A 1 185 ? -22.634 -1.138 40.231 1.00 95.38 185 ILE A O 1
ATOM 1437 N N . SER A 1 186 ? -24.202 -0.858 41.810 1.00 95.94 186 SER A N 1
ATOM 1438 C CA . SER A 1 186 ? -25.095 -0.067 40.957 1.00 95.94 186 SER A CA 1
ATOM 1439 C C . SER A 1 186 ? -24.438 1.239 40.491 1.00 95.94 186 SER A C 1
ATOM 1441 O O . SER A 1 186 ? -24.538 1.591 39.313 1.00 95.94 186 SER A O 1
ATOM 1443 N N . GLN A 1 187 ? -23.684 1.903 41.375 1.00 97.00 187 GLN A N 1
ATOM 1444 C CA . GLN A 1 187 ? -22.911 3.102 41.052 1.00 97.00 187 GLN A CA 1
ATOM 1445 C C . GLN A 1 187 ? -21.814 2.786 40.033 1.00 97.00 187 GLN A C 1
ATOM 1447 O O . GLN A 1 187 ? -21.778 3.416 38.979 1.00 97.00 187 GLN A O 1
ATOM 1452 N N . LEU A 1 188 ? -21.001 1.754 40.276 1.00 96.00 188 LEU A N 1
ATOM 1453 C CA . LEU A 1 188 ? -19.961 1.295 39.346 1.00 96.00 188 LEU A CA 1
ATOM 1454 C C . LEU A 1 188 ? -20.522 0.953 37.962 1.00 96.00 188 LEU A C 1
ATOM 1456 O O . LEU A 1 188 ? -19.960 1.356 36.947 1.00 96.00 188 LEU A O 1
ATOM 1460 N N . VAL A 1 189 ? -21.649 0.241 37.899 1.00 96.88 189 VAL A N 1
ATOM 1461 C CA . VAL A 1 189 ? -22.312 -0.081 36.627 1.00 96.88 189 VAL A CA 1
ATOM 1462 C C . VAL A 1 189 ? -22.776 1.194 35.925 1.00 96.88 189 VAL A C 1
ATOM 1464 O O . VAL A 1 189 ? -22.603 1.321 34.714 1.00 96.88 189 VAL A O 1
ATOM 1467 N N . SER A 1 190 ? -23.319 2.164 36.664 1.00 95.56 190 SER A N 1
ATOM 1468 C CA . SER A 1 190 ? -23.721 3.450 36.091 1.00 95.56 190 SER A CA 1
ATOM 1469 C C . SER A 1 190 ? -22.529 4.255 35.560 1.00 95.56 190 SER A C 1
ATOM 1471 O O . SER A 1 190 ? -22.621 4.819 34.471 1.00 95.56 190 SER A O 1
ATOM 1473 N N . GLU A 1 191 ? -21.395 4.248 36.267 1.00 96.56 191 GLU A N 1
ATOM 1474 C CA . GLU A 1 191 ? -20.159 4.908 35.842 1.00 96.56 191 GLU A CA 1
ATOM 1475 C C . GLU A 1 191 ? -19.592 4.250 34.584 1.00 96.56 191 GLU A C 1
ATOM 1477 O O . GLU A 1 191 ? -19.291 4.942 33.613 1.00 96.56 191 GLU A O 1
ATOM 1482 N N . ILE A 1 192 ? -19.522 2.916 34.548 1.00 95.00 192 ILE A N 1
ATOM 1483 C CA . ILE A 1 192 ? -19.074 2.161 33.369 1.00 95.00 192 ILE A CA 1
ATOM 1484 C C . ILE A 1 192 ? -19.970 2.470 32.164 1.00 95.00 192 ILE A C 1
ATOM 1486 O O . ILE A 1 192 ? -19.464 2.756 31.077 1.00 95.00 192 ILE A O 1
ATOM 1490 N N . ASN A 1 193 ? -21.291 2.482 32.364 1.00 93.50 193 ASN A N 1
ATOM 1491 C CA . ASN A 1 193 ? -22.257 2.791 31.311 1.00 93.50 193 ASN A CA 1
ATOM 1492 C C . ASN A 1 193 ? -22.154 4.238 30.803 1.00 93.50 193 ASN A C 1
ATOM 1494 O O . ASN A 1 193 ? -22.562 4.504 29.676 1.00 93.50 193 ASN A O 1
ATOM 1498 N N . GLN A 1 194 ? -21.610 5.169 31.593 1.00 95.00 194 GLN A N 1
ATOM 1499 C CA . GLN A 1 194 ? -21.349 6.549 31.166 1.00 95.00 194 GLN A CA 1
ATOM 1500 C C . GLN A 1 194 ? -19.970 6.721 30.519 1.00 95.00 194 GLN A C 1
ATOM 1502 O O . GLN A 1 194 ? -19.821 7.512 29.588 1.00 95.00 194 GLN A O 1
ATOM 1507 N N . ILE A 1 195 ? -18.957 5.998 30.999 1.00 95.88 195 ILE A N 1
ATOM 1508 C CA . ILE A 1 195 ? -17.587 6.076 30.479 1.00 95.88 195 ILE A CA 1
ATOM 1509 C C . ILE A 1 195 ? -17.502 5.433 29.094 1.00 95.88 195 ILE A C 1
ATOM 1511 O O . ILE A 1 195 ? -16.856 5.993 28.213 1.00 95.88 195 ILE A O 1
ATOM 1515 N N . HIS A 1 196 ? -18.171 4.296 28.879 1.00 93.88 196 HIS A N 1
ATOM 1516 C CA . HIS A 1 196 ? -18.128 3.586 27.600 1.00 93.88 196 HIS A CA 1
ATOM 1517 C C . HIS A 1 196 ? -18.534 4.453 26.392 1.00 93.88 196 HIS A C 1
ATOM 1519 O O . HIS A 1 196 ? -17.741 4.536 25.456 1.00 93.88 196 HIS A O 1
ATOM 1525 N N . PRO A 1 197 ? -19.703 5.128 26.371 1.00 95.44 197 PRO A N 1
ATOM 1526 C CA . PRO A 1 197 ? -20.097 5.941 25.221 1.00 95.44 197 PRO A CA 1
ATOM 1527 C C . PRO A 1 197 ? -19.177 7.146 25.009 1.00 95.44 197 PRO A C 1
ATOM 1529 O O . PRO A 1 197 ? -18.900 7.487 23.866 1.00 95.44 197 PRO A O 1
ATOM 1532 N N . ARG A 1 198 ? -18.651 7.756 26.081 1.00 94.69 198 ARG A N 1
ATOM 1533 C CA . ARG A 1 198 ? -17.682 8.859 25.964 1.00 94.69 198 ARG A CA 1
ATOM 1534 C C . ARG A 1 198 ? -16.388 8.402 25.304 1.00 94.69 198 ARG A C 1
ATOM 1536 O O . ARG A 1 198 ? -15.887 9.061 24.408 1.00 94.69 198 ARG A O 1
ATOM 1543 N N . LEU A 1 199 ? -15.874 7.247 25.719 1.00 95.44 199 LEU A N 1
ATOM 1544 C CA . LEU A 1 199 ? -14.643 6.698 25.162 1.00 95.44 199 LEU A CA 1
ATOM 1545 C C . LEU A 1 199 ? -14.830 6.244 23.707 1.00 95.44 199 LEU A C 1
ATOM 1547 O O . LEU A 1 199 ? -13.905 6.347 22.907 1.00 95.44 199 LEU A O 1
ATOM 1551 N N . GLU A 1 200 ? -16.023 5.763 23.355 1.00 96.25 200 GLU A N 1
ATOM 1552 C CA . GLU A 1 200 ? -16.391 5.451 21.974 1.00 96.25 200 GLU A CA 1
ATOM 1553 C C . GLU A 1 200 ? -16.484 6.717 21.107 1.00 96.25 200 GLU A C 1
ATOM 1555 O O . GLU A 1 200 ? -15.953 6.728 19.999 1.00 96.25 200 GLU A O 1
ATOM 1560 N N . GLU A 1 201 ? -17.084 7.793 21.620 1.00 96.38 201 GLU A N 1
ATOM 1561 C CA . GLU A 1 201 ? -17.142 9.096 20.947 1.00 96.38 201 GLU A CA 1
ATOM 1562 C C . GLU A 1 201 ? -15.738 9.683 20.733 1.00 96.38 201 GLU A C 1
ATOM 1564 O O . GLU A 1 201 ? -15.388 10.003 19.596 1.00 96.38 201 GLU A O 1
ATOM 1569 N N . ASP A 1 202 ? -14.897 9.698 21.773 1.00 95.81 202 ASP A N 1
ATOM 1570 C CA . ASP A 1 202 ? -13.499 10.145 21.697 1.00 95.81 202 ASP A CA 1
ATOM 1571 C C . ASP A 1 202 ? -12.694 9.314 20.681 1.00 95.81 202 ASP A C 1
ATOM 1573 O O . ASP A 1 202 ? -11.874 9.843 19.924 1.00 95.81 202 ASP A O 1
ATOM 1577 N N . LEU A 1 203 ? -12.923 7.994 20.636 1.00 95.75 203 LEU A N 1
ATOM 1578 C CA . LEU A 1 203 ? -12.276 7.107 19.671 1.00 95.75 203 LEU A CA 1
ATOM 1579 C C . LEU A 1 203 ? -12.731 7.423 18.244 1.00 95.75 203 LEU A C 1
ATOM 1581 O O . LEU A 1 203 ? -11.895 7.480 17.343 1.00 95.75 203 LEU A O 1
ATOM 1585 N N . ILE A 1 204 ? -14.031 7.619 18.020 1.00 95.75 204 ILE A N 1
ATOM 1586 C CA . ILE A 1 204 ? -14.579 7.968 16.704 1.00 95.75 204 ILE A CA 1
ATOM 1587 C C . ILE A 1 204 ? -14.038 9.327 16.253 1.00 95.75 204 ILE A C 1
ATOM 1589 O O . ILE A 1 204 ? -13.609 9.457 15.104 1.00 95.75 204 ILE A O 1
ATOM 1593 N N . GLU A 1 205 ? -13.991 10.317 17.145 1.00 95.94 205 GLU A N 1
ATOM 1594 C CA . GLU A 1 205 ? -13.418 11.629 16.858 1.00 95.94 205 GLU A CA 1
ATOM 1595 C C . GLU A 1 205 ? -11.938 11.497 16.482 1.00 95.94 205 GLU A C 1
ATOM 1597 O O . GLU A 1 205 ? -11.541 11.918 15.391 1.00 95.94 205 GLU A O 1
ATOM 1602 N N . ALA A 1 206 ? -11.137 10.811 17.303 1.00 94.50 206 ALA A N 1
ATOM 1603 C CA . ALA A 1 206 ? -9.725 10.576 17.024 1.00 94.50 206 ALA A CA 1
ATOM 1604 C C . ALA A 1 206 ? -9.512 9.826 15.698 1.00 94.50 206 ALA A C 1
ATOM 1606 O O . ALA A 1 206 ? -8.638 10.199 14.913 1.00 94.50 206 ALA A O 1
ATOM 1607 N N . LEU A 1 207 ? -10.328 8.807 15.407 1.00 93.00 207 LEU A N 1
ATOM 1608 C CA . LEU A 1 207 ? -10.284 8.055 14.150 1.00 93.00 207 LEU A CA 1
ATOM 1609 C C . LEU A 1 207 ? -10.763 8.868 12.946 1.00 93.00 207 LEU A C 1
ATOM 1611 O O . LEU A 1 207 ? -10.368 8.554 11.828 1.00 93.00 207 LEU A O 1
ATOM 1615 N N . SER A 1 208 ? -11.583 9.899 13.135 1.00 93.00 208 SER A N 1
ATOM 1616 C CA . SER A 1 208 ? -11.993 10.796 12.050 1.00 93.00 208 SER A CA 1
ATOM 1617 C C . SER A 1 208 ? -10.946 11.880 11.762 1.00 93.00 208 SER A C 1
ATOM 1619 O O . SER A 1 208 ? -10.720 12.228 10.602 1.00 93.00 208 SER A O 1
ATOM 1621 N N . VAL A 1 209 ? -10.255 12.363 12.800 1.00 93.44 209 VAL A N 1
ATOM 1622 C CA . VAL A 1 209 ? -9.317 13.492 12.723 1.00 93.44 209 VAL A CA 1
ATOM 1623 C C . VAL A 1 209 ? -7.889 13.048 12.382 1.00 93.44 209 VAL A C 1
ATOM 1625 O O . VAL A 1 209 ? -7.227 13.688 11.567 1.00 93.44 209 VAL A O 1
ATOM 1628 N N . LEU A 1 210 ? -7.379 11.948 12.951 1.00 88.44 210 LEU A N 1
ATOM 1629 C CA . LEU A 1 210 ? -5.996 11.519 12.679 1.00 88.44 210 LEU A CA 1
ATOM 1630 C C . LEU A 1 210 ? -5.742 11.180 11.201 1.00 88.44 210 LEU A C 1
ATOM 1632 O O . LEU A 1 210 ? -4.702 11.587 10.673 1.00 88.44 210 LEU A O 1
ATOM 1636 N N . PRO A 1 211 ? -6.625 10.434 10.508 1.00 90.06 211 PRO A N 1
ATOM 1637 C CA . PRO A 1 211 ? -6.376 10.073 9.123 1.00 90.06 211 PRO A CA 1
ATOM 1638 C C . PRO A 1 211 ? -6.344 11.281 8.197 1.00 90.06 211 PRO A C 1
ATOM 1640 O O . PRO A 1 211 ? -5.510 11.297 7.300 1.00 90.06 211 PRO A O 1
ATOM 1643 N N . SER A 1 212 ? -7.189 12.297 8.396 1.00 86.88 212 SER A N 1
ATOM 1644 C CA . SER A 1 212 ? -7.161 13.497 7.549 1.00 86.88 212 SER A CA 1
ATOM 1645 C C . SER A 1 212 ? -5.844 14.257 7.718 1.00 86.88 212 SER A C 1
ATOM 1647 O O . SER A 1 212 ? -5.164 14.510 6.724 1.00 86.88 212 SER A O 1
ATOM 1649 N N . ILE A 1 213 ? -5.407 14.477 8.963 1.00 89.56 213 ILE A N 1
ATOM 1650 C CA . ILE A 1 213 ? -4.138 15.155 9.278 1.00 89.56 213 ILE A CA 1
ATOM 1651 C C . ILE A 1 213 ? -2.928 14.415 8.687 1.00 89.56 213 ILE A C 1
ATOM 1653 O O . ILE A 1 213 ? -1.956 15.049 8.287 1.00 89.56 213 ILE A O 1
ATOM 1657 N N . LEU A 1 214 ? -2.958 13.080 8.624 1.00 90.19 214 LEU A N 1
ATOM 1658 C CA . LEU A 1 214 ? -1.859 12.286 8.061 1.00 90.19 214 LEU A CA 1
ATOM 1659 C C . LEU A 1 214 ? -1.952 12.100 6.542 1.00 90.19 214 LEU A C 1
ATOM 1661 O O . LEU A 1 214 ? -0.921 11.959 5.880 1.00 90.19 214 LEU A O 1
ATOM 1665 N N . ASN A 1 215 ? -3.157 12.077 5.976 1.00 92.69 215 ASN A N 1
ATOM 1666 C CA . ASN A 1 215 ? -3.357 11.855 4.546 1.00 92.69 215 ASN A CA 1
ATOM 1667 C C . ASN A 1 215 ? -3.131 13.131 3.729 1.00 92.69 215 ASN A C 1
ATOM 1669 O O . ASN A 1 215 ? -2.596 13.038 2.627 1.00 92.69 215 ASN A O 1
ATOM 1673 N N . GLU A 1 216 ? -3.455 14.313 4.253 1.00 93.94 216 GLU A N 1
ATOM 1674 C CA . GLU A 1 216 ? -3.159 15.593 3.589 1.00 93.94 216 GLU A CA 1
ATOM 1675 C C . GLU A 1 216 ? -1.667 15.780 3.242 1.00 93.94 216 GLU A C 1
ATOM 1677 O O . GLU A 1 216 ? -1.355 15.999 2.071 1.00 93.94 216 GLU A O 1
ATOM 1682 N N . PRO A 1 217 ? -0.700 15.624 4.169 1.00 94.69 217 PRO A N 1
ATOM 1683 C CA . PRO A 1 217 ? 0.713 15.769 3.827 1.00 94.69 217 PRO A CA 1
ATOM 1684 C C . PRO A 1 217 ? 1.204 14.649 2.906 1.00 94.69 217 PRO A C 1
ATOM 1686 O O . PRO A 1 217 ? 2.009 14.907 2.016 1.00 94.69 217 PRO A O 1
ATOM 1689 N N . ARG A 1 218 ? 0.698 13.417 3.063 1.00 95.06 218 ARG A N 1
ATOM 1690 C CA . ARG A 1 218 ? 1.061 12.291 2.184 1.00 95.06 218 ARG A CA 1
ATOM 1691 C C . ARG A 1 218 ? 0.579 12.493 0.751 1.00 95.06 218 ARG A C 1
ATOM 1693 O O . ARG A 1 218 ? 1.304 12.162 -0.181 1.00 95.06 218 ARG A O 1
ATOM 1700 N N . THR A 1 219 ? -0.631 13.016 0.574 1.00 96.56 219 THR A N 1
ATOM 1701 C CA . THR A 1 219 ? -1.174 13.336 -0.754 1.00 96.56 219 THR A CA 1
ATOM 1702 C C . THR A 1 219 ? -0.410 14.497 -1.381 1.00 96.56 219 THR A C 1
ATOM 1704 O O . THR A 1 219 ? 0.037 14.366 -2.515 1.00 96.56 219 THR A O 1
ATOM 1707 N N . ALA A 1 220 ? -0.119 15.557 -0.620 1.00 96.75 220 ALA A N 1
ATOM 1708 C CA . ALA A 1 220 ? 0.717 16.661 -1.092 1.00 96.75 220 ALA A CA 1
ATOM 1709 C C . ALA A 1 220 ? 2.143 16.216 -1.484 1.00 96.75 220 ALA A C 1
ATOM 1711 O O . ALA A 1 220 ? 2.685 16.683 -2.488 1.00 96.75 220 ALA A O 1
ATOM 1712 N N . GLU A 1 221 ? 2.759 15.301 -0.728 1.00 97.69 221 GLU A N 1
ATOM 1713 C CA . GLU A 1 221 ? 4.069 14.723 -1.059 1.00 97.69 221 GLU A CA 1
ATOM 1714 C C . GLU A 1 221 ? 4.003 13.858 -2.326 1.00 97.69 221 GLU A C 1
ATOM 1716 O O . GLU A 1 221 ? 4.862 13.980 -3.202 1.00 97.69 221 GLU A O 1
ATOM 1721 N N . ALA A 1 222 ? 2.967 13.024 -2.462 1.00 97.88 222 ALA A N 1
ATOM 1722 C CA . ALA A 1 222 ? 2.744 12.222 -3.661 1.00 97.88 222 ALA A CA 1
ATOM 1723 C C . ALA A 1 222 ? 2.544 13.101 -4.909 1.00 97.88 222 ALA A C 1
ATOM 1725 O O . ALA A 1 222 ? 3.142 12.822 -5.952 1.00 97.88 222 ALA A O 1
ATOM 1726 N N . ASP A 1 223 ? 1.786 14.194 -4.792 1.00 98.19 223 ASP A N 1
ATOM 1727 C CA . ASP A 1 223 ? 1.576 15.163 -5.870 1.00 98.19 223 ASP A CA 1
ATOM 1728 C C . ASP A 1 223 ? 2.883 15.873 -6.244 1.00 98.19 223 ASP A C 1
ATOM 1730 O O . ASP A 1 223 ? 3.217 15.982 -7.427 1.00 98.19 223 ASP A O 1
ATOM 1734 N N . LEU A 1 224 ? 3.680 16.292 -5.254 1.00 98.31 224 LEU A N 1
ATOM 1735 C CA . LEU A 1 224 ? 4.999 16.887 -5.485 1.00 98.31 224 LEU A CA 1
ATOM 1736 C C . LEU A 1 224 ? 5.923 15.918 -6.228 1.00 98.31 224 LEU A C 1
ATOM 1738 O O . LEU A 1 224 ? 6.597 16.318 -7.186 1.00 98.31 224 LEU A O 1
ATOM 1742 N N . LEU A 1 225 ? 5.958 14.648 -5.816 1.00 98.50 225 LEU A N 1
ATOM 1743 C CA . LEU A 1 225 ? 6.745 13.614 -6.484 1.00 98.50 225 LEU A CA 1
ATOM 1744 C C . LEU A 1 225 ? 6.256 13.380 -7.915 1.00 98.50 225 LEU A C 1
ATOM 1746 O O . LEU A 1 225 ? 7.084 13.339 -8.826 1.00 98.50 225 LEU A O 1
ATOM 1750 N N . SER A 1 226 ? 4.941 13.306 -8.135 1.00 98.44 226 SER A N 1
ATOM 1751 C CA . SER A 1 226 ? 4.351 13.165 -9.471 1.00 98.44 226 SER A CA 1
ATOM 1752 C C . SER A 1 226 ? 4.749 14.326 -10.384 1.00 98.44 226 SER A C 1
ATOM 1754 O O . SER A 1 226 ? 5.316 14.104 -11.454 1.00 98.44 226 SER A O 1
ATOM 1756 N N . ILE A 1 227 ? 4.578 15.569 -9.922 1.00 98.62 227 ILE A N 1
ATOM 1757 C CA . ILE A 1 227 ? 4.968 16.781 -10.661 1.00 98.62 227 ILE A CA 1
ATOM 1758 C C . ILE A 1 227 ? 6.471 16.775 -10.961 1.00 98.62 227 ILE A C 1
ATOM 1760 O O . ILE A 1 227 ? 6.902 17.154 -12.052 1.00 98.62 227 ILE A O 1
ATOM 1764 N N . THR A 1 228 ? 7.293 16.326 -10.013 1.00 98.56 228 THR A N 1
ATOM 1765 C CA . THR A 1 228 ? 8.748 16.246 -10.195 1.00 98.56 228 THR A CA 1
ATOM 1766 C C . THR A 1 228 ? 9.118 15.217 -11.262 1.00 98.56 228 THR A C 1
ATOM 1768 O O . THR A 1 228 ? 9.962 15.493 -12.123 1.00 98.56 228 THR A O 1
ATOM 1771 N N . ILE A 1 229 ? 8.468 14.051 -11.245 1.00 98.19 229 ILE A N 1
ATOM 1772 C CA . ILE A 1 229 ? 8.642 13.005 -12.255 1.00 98.19 229 ILE A CA 1
ATOM 1773 C C . ILE A 1 229 ? 8.209 13.533 -13.623 1.00 98.19 229 ILE A C 1
ATOM 1775 O O . ILE A 1 229 ? 9.000 13.469 -14.565 1.00 98.19 229 ILE A O 1
ATOM 1779 N N . GLU A 1 230 ? 7.028 14.134 -13.740 1.00 98.50 230 GLU A N 1
ATOM 1780 C CA . GLU A 1 230 ? 6.542 14.726 -14.990 1.00 98.50 230 GLU A CA 1
ATOM 1781 C C . GLU A 1 230 ? 7.495 15.802 -15.521 1.00 98.50 230 GLU A C 1
ATOM 1783 O O . GLU A 1 230 ? 7.904 15.756 -16.683 1.00 98.50 230 GLU A O 1
ATOM 1788 N N . ALA A 1 231 ? 7.949 16.720 -14.664 1.00 98.69 231 ALA A N 1
ATOM 1789 C CA . ALA A 1 231 ? 8.919 17.743 -15.037 1.00 98.69 231 ALA A CA 1
ATOM 1790 C C . ALA A 1 231 ? 10.246 17.129 -15.514 1.00 98.69 231 ALA A C 1
ATOM 1792 O O . ALA A 1 231 ? 10.860 17.628 -16.463 1.00 98.69 231 ALA A O 1
ATOM 1793 N N . SER A 1 232 ? 10.700 16.040 -14.886 1.00 98.50 232 SER A N 1
ATOM 1794 C CA . SER A 1 232 ? 11.902 15.317 -15.310 1.00 98.50 232 SER A CA 1
ATOM 1795 C C . SER A 1 232 ? 11.715 14.627 -16.667 1.00 98.50 232 SER A C 1
ATOM 1797 O O . SER A 1 232 ? 12.599 14.720 -17.521 1.00 98.50 232 SER A O 1
ATOM 1799 N N . LEU A 1 233 ? 10.546 14.031 -16.922 1.00 98.19 233 LEU A N 1
ATOM 1800 C CA . LEU A 1 233 ? 10.204 13.411 -18.201 1.00 98.19 233 LEU A CA 1
ATOM 1801 C C . LEU A 1 233 ? 10.098 14.455 -19.314 1.00 98.19 233 LEU A C 1
ATOM 1803 O O . LEU A 1 233 ? 10.633 14.244 -20.404 1.00 98.19 233 LEU A O 1
ATOM 1807 N N . ILE A 1 234 ? 9.507 15.619 -19.031 1.00 98.19 234 ILE A N 1
ATOM 1808 C CA . ILE A 1 234 ? 9.479 16.753 -19.960 1.00 98.19 234 ILE A CA 1
ATOM 1809 C C . ILE A 1 234 ? 10.912 17.201 -20.277 1.00 98.19 234 ILE A C 1
ATOM 1811 O O . ILE A 1 234 ? 11.262 17.317 -21.454 1.00 98.19 234 ILE A O 1
ATOM 1815 N N . LYS A 1 235 ? 11.780 17.369 -19.267 1.00 98.56 235 LYS A N 1
ATOM 1816 C CA . LYS A 1 235 ? 13.199 17.719 -19.473 1.00 98.56 235 LYS A CA 1
ATOM 1817 C C . LYS A 1 235 ? 13.929 16.680 -20.327 1.00 98.56 235 LYS A C 1
ATOM 1819 O O . LYS A 1 235 ? 14.631 17.061 -21.262 1.00 98.56 235 LYS A O 1
ATOM 1824 N N . LEU A 1 236 ? 13.744 15.388 -20.057 1.00 97.88 236 LEU A N 1
ATOM 1825 C CA . LEU A 1 236 ? 14.349 14.307 -20.842 1.00 97.88 236 LEU A CA 1
ATOM 1826 C C . LEU A 1 236 ? 13.834 14.290 -22.283 1.00 97.88 236 LEU A C 1
ATOM 1828 O O . LEU A 1 236 ? 14.630 14.143 -23.210 1.00 97.88 236 LEU A O 1
ATOM 1832 N N . SER A 1 237 ? 12.531 14.489 -22.489 1.00 98.00 237 SER A N 1
ATOM 1833 C CA . SER A 1 237 ? 11.943 14.563 -23.827 1.00 98.00 237 SER A CA 1
ATOM 1834 C C . SER A 1 237 ? 12.519 15.740 -24.625 1.00 98.00 237 SER A C 1
ATOM 1836 O O . SER A 1 237 ? 12.882 15.574 -25.788 1.00 98.00 237 SER A O 1
ATOM 1838 N N . LEU A 1 238 ? 12.724 16.893 -23.980 1.00 98.12 238 LEU A N 1
ATOM 1839 C CA . LEU A 1 238 ? 13.348 18.071 -24.576 1.00 98.12 238 LEU A CA 1
ATOM 1840 C C . LEU A 1 238 ? 14.842 17.867 -24.870 1.00 98.12 238 LEU A C 1
ATOM 1842 O O . LEU A 1 238 ? 15.326 18.288 -25.920 1.00 98.12 238 LEU A O 1
ATOM 1846 N N . ILE A 1 239 ? 15.585 17.202 -23.980 1.00 97.69 239 ILE A N 1
ATOM 1847 C CA . ILE A 1 239 ? 16.979 16.822 -24.252 1.00 97.69 239 ILE A CA 1
ATOM 1848 C C . ILE A 1 239 ? 17.024 15.883 -25.460 1.00 97.69 239 ILE A C 1
ATOM 1850 O O . ILE A 1 239 ? 17.801 16.127 -26.379 1.00 97.69 239 ILE A O 1
ATOM 1854 N N . ARG A 1 240 ? 16.157 14.865 -25.509 1.00 96.69 240 ARG A N 1
ATOM 1855 C CA . ARG A 1 240 ? 16.067 13.912 -26.623 1.00 96.69 240 ARG A CA 1
ATOM 1856 C C . ARG A 1 240 ? 15.741 14.594 -27.952 1.00 96.69 240 ARG A C 1
ATOM 1858 O O . ARG A 1 240 ? 16.347 14.253 -28.964 1.00 96.69 240 ARG A O 1
ATOM 1865 N N . THR A 1 241 ? 14.802 15.539 -27.987 1.00 96.50 241 THR A N 1
ATOM 1866 C CA . THR A 1 241 ? 14.481 16.263 -29.228 1.00 96.50 241 THR A CA 1
ATOM 1867 C C . THR A 1 241 ? 15.629 17.173 -29.652 1.00 96.50 241 THR A C 1
ATOM 1869 O O . THR A 1 241 ? 15.994 17.171 -30.826 1.00 96.50 241 THR A O 1
ATOM 1872 N N . ARG A 1 242 ? 16.272 17.884 -28.714 1.00 95.12 242 ARG A N 1
ATOM 1873 C CA . ARG A 1 242 ? 17.454 18.713 -29.004 1.00 95.12 242 ARG A CA 1
ATOM 1874 C C . ARG A 1 242 ? 18.626 17.896 -29.531 1.00 95.12 242 ARG A C 1
ATOM 1876 O O . ARG A 1 242 ? 19.226 18.299 -30.521 1.00 95.12 242 ARG A O 1
ATOM 1883 N N . THR A 1 243 ? 18.941 16.757 -28.917 1.00 94.69 243 THR A N 1
ATOM 1884 C CA . THR A 1 243 ? 20.019 15.882 -29.398 1.00 94.69 243 THR A CA 1
ATOM 1885 C C . THR A 1 243 ? 19.671 15.276 -30.750 1.00 94.69 243 THR A C 1
ATOM 1887 O O . THR A 1 243 ? 20.526 15.237 -31.629 1.00 94.69 243 THR A O 1
ATOM 1890 N N . HIS A 1 244 ? 18.414 14.883 -30.969 1.00 91.88 244 HIS A N 1
ATOM 1891 C CA . HIS A 1 244 ? 17.966 14.399 -32.270 1.00 91.88 244 HIS A CA 1
ATOM 1892 C C . HIS A 1 244 ? 18.117 15.469 -33.362 1.00 91.88 244 HIS A C 1
ATOM 1894 O O . HIS A 1 244 ? 18.642 15.180 -34.434 1.00 91.88 244 HIS A O 1
ATOM 1900 N N . VAL A 1 245 ? 17.708 16.714 -33.097 1.00 89.94 245 VAL A N 1
ATOM 1901 C CA . VAL A 1 245 ? 17.883 17.833 -34.037 1.00 89.94 245 VAL A CA 1
ATOM 1902 C C . VAL A 1 245 ? 19.365 18.144 -34.257 1.00 89.94 245 VAL A C 1
ATOM 1904 O O . VAL A 1 245 ? 19.777 18.318 -35.399 1.00 89.94 245 VAL A O 1
ATOM 1907 N N . ALA A 1 246 ? 20.180 18.160 -33.200 1.00 88.19 246 ALA A N 1
ATOM 1908 C CA . ALA A 1 246 ? 21.612 18.432 -33.300 1.00 88.19 246 ALA A CA 1
ATOM 1909 C C . ALA A 1 246 ? 22.374 17.353 -34.089 1.00 88.19 246 ALA A C 1
ATOM 1911 O O . ALA A 1 246 ? 23.281 17.682 -34.847 1.00 88.19 246 ALA A O 1
ATOM 1912 N N . LEU A 1 247 ? 22.009 16.076 -33.934 1.00 85.62 247 LEU A N 1
ATOM 1913 C CA . LEU A 1 247 ? 22.677 14.958 -34.607 1.00 85.62 247 LEU A CA 1
ATOM 1914 C C . LEU A 1 247 ? 22.129 14.728 -36.019 1.00 85.62 247 LEU A C 1
ATOM 1916 O O . LEU A 1 247 ? 22.881 14.698 -36.988 1.00 85.62 247 LEU A O 1
ATOM 1920 N N . TYR A 1 248 ? 20.812 14.576 -36.153 1.00 86.25 248 TYR A N 1
ATOM 1921 C CA . TYR A 1 248 ? 20.182 14.167 -37.410 1.00 86.25 248 TYR A CA 1
ATOM 1922 C C . TYR A 1 248 ? 19.672 15.338 -38.248 1.00 86.25 248 TYR A C 1
ATOM 1924 O O . TYR A 1 248 ? 19.581 15.213 -39.468 1.00 86.25 248 TYR A O 1
ATOM 1932 N N . GLY A 1 249 ? 19.343 16.462 -37.608 1.00 79.81 249 GLY A N 1
ATOM 1933 C CA . GLY A 1 249 ? 18.846 17.669 -38.269 1.00 79.81 249 GLY A CA 1
ATOM 1934 C C . GLY A 1 249 ? 19.944 18.617 -38.756 1.00 79.81 249 GLY A C 1
ATOM 1935 O O . GLY A 1 249 ? 19.637 19.572 -39.465 1.00 79.81 249 GLY A O 1
ATOM 1936 N N . HIS A 1 250 ? 21.215 18.381 -38.412 1.00 79.06 250 HIS A N 1
ATOM 1937 C CA . HIS A 1 250 ? 22.298 19.249 -38.862 1.00 79.06 250 HIS A CA 1
ATOM 1938 C C . HIS A 1 250 ? 22.661 18.950 -40.323 1.00 79.06 250 HIS A C 1
ATOM 1940 O O . HIS A 1 250 ? 23.337 17.971 -40.641 1.00 79.06 250 HIS A O 1
ATOM 1946 N N . SER A 1 251 ? 22.183 19.801 -41.229 1.00 81.56 251 SER A N 1
ATOM 1947 C CA . SER A 1 251 ? 22.615 19.842 -42.625 1.00 81.56 251 SER A CA 1
ATOM 1948 C C . SER A 1 251 ? 23.773 20.826 -42.770 1.00 81.56 251 SER A C 1
ATOM 1950 O O . SER A 1 251 ? 23.653 21.986 -42.370 1.00 81.56 251 SER A O 1
ATOM 1952 N N . SER A 1 252 ? 24.886 20.393 -43.367 1.00 80.44 252 SER A N 1
ATOM 1953 C CA . SER A 1 252 ? 25.990 21.305 -43.680 1.00 80.44 252 SER A CA 1
ATOM 1954 C C . SER A 1 252 ? 25.504 22.415 -44.627 1.00 80.44 252 SER A C 1
ATOM 1956 O O . SER A 1 252 ? 24.897 22.091 -45.652 1.00 80.44 252 SER A O 1
ATOM 1958 N N . PRO A 1 253 ? 25.806 23.703 -44.369 1.00 81.56 253 PRO A N 1
ATOM 1959 C CA . PRO A 1 253 ? 25.387 24.801 -45.245 1.00 81.56 253 PRO A CA 1
ATOM 1960 C C . PRO A 1 253 ? 25.993 24.695 -46.652 1.00 81.56 253 PRO A C 1
ATOM 1962 O O . PRO A 1 253 ? 25.419 25.185 -47.616 1.00 81.56 253 PRO A O 1
ATOM 1965 N N . SER A 1 254 ? 27.132 24.008 -46.790 1.00 88.56 254 SER A N 1
ATOM 1966 C CA . SER A 1 254 ? 27.775 23.761 -48.084 1.00 88.56 254 SER A CA 1
ATOM 1967 C C . SER A 1 254 ? 27.124 22.607 -48.861 1.00 88.56 254 SER A C 1
ATOM 1969 O O . SER A 1 254 ? 27.222 22.548 -50.086 1.00 88.56 254 SER A O 1
ATOM 1971 N N . ARG A 1 255 ? 26.454 21.672 -48.170 1.00 84.31 255 ARG A N 1
ATOM 1972 C CA . ARG A 1 255 ? 25.830 20.479 -48.761 1.00 84.31 255 ARG A CA 1
ATOM 1973 C C . ARG A 1 255 ? 24.545 20.127 -48.001 1.00 84.31 255 ARG A C 1
ATOM 1975 O O . ARG A 1 255 ? 24.581 19.242 -47.144 1.00 84.31 255 ARG A O 1
ATOM 1982 N N . PRO A 1 256 ? 23.399 20.743 -48.342 1.00 82.88 256 PRO A N 1
ATOM 1983 C CA . PRO A 1 256 ? 22.142 20.531 -47.615 1.00 82.88 256 PRO A CA 1
ATOM 1984 C C . PRO A 1 256 ? 21.660 19.072 -47.669 1.00 82.88 256 PRO A C 1
ATOM 1986 O O . PRO A 1 256 ? 20.990 18.592 -46.763 1.00 82.88 256 PRO A O 1
ATOM 1989 N N . ASN A 1 257 ? 22.073 18.336 -48.703 1.00 81.50 257 ASN A N 1
ATOM 1990 C CA . ASN A 1 257 ? 21.722 16.933 -48.911 1.00 81.50 257 ASN A CA 1
ATOM 1991 C C . ASN A 1 257 ? 22.581 15.939 -48.104 1.00 81.50 257 ASN A C 1
ATOM 1993 O O . ASN A 1 257 ? 22.311 14.736 -48.154 1.00 81.50 257 ASN A O 1
ATOM 1997 N N . ALA A 1 258 ? 23.634 16.407 -47.423 1.00 81.19 258 ALA A N 1
ATOM 1998 C CA . ALA A 1 258 ? 24.540 15.586 -46.624 1.00 81.19 258 ALA A CA 1
ATOM 1999 C C . ALA A 1 258 ? 24.118 15.625 -45.148 1.00 81.19 258 ALA A C 1
ATOM 2001 O O . ALA A 1 258 ? 24.703 16.338 -44.336 1.00 81.19 258 ALA A O 1
ATOM 2002 N N . THR A 1 259 ? 23.067 14.876 -44.818 1.00 84.69 259 THR A N 1
ATOM 2003 C CA . THR A 1 259 ? 22.580 14.696 -43.444 1.00 84.69 259 THR A CA 1
ATOM 2004 C C . THR A 1 259 ? 23.185 13.446 -42.805 1.00 84.69 259 THR A C 1
ATOM 2006 O O . THR A 1 259 ? 23.505 12.470 -43.490 1.00 84.69 259 THR A O 1
ATOM 2009 N N . MET A 1 260 ? 23.307 13.437 -41.473 1.00 84.44 260 MET A N 1
ATOM 2010 C CA . MET A 1 260 ? 23.787 12.265 -40.727 1.00 84.44 260 MET A CA 1
ATOM 2011 C C . MET A 1 260 ? 22.915 11.025 -40.976 1.00 84.44 260 MET A C 1
ATOM 2013 O O . MET A 1 260 ? 23.439 9.921 -41.103 1.00 84.44 260 MET A O 1
ATOM 2017 N N . SER A 1 261 ? 21.597 11.197 -41.133 1.00 86.06 261 SER A N 1
ATOM 2018 C CA . SER A 1 261 ? 20.680 10.107 -41.496 1.00 86.06 261 SER A CA 1
ATOM 2019 C C . SER A 1 261 ? 21.043 9.462 -42.835 1.00 86.06 261 SER A C 1
ATOM 2021 O O . SER A 1 261 ? 21.051 8.237 -42.948 1.00 86.06 261 SER A O 1
ATOM 2023 N N . ARG A 1 262 ? 21.425 10.267 -43.833 1.00 86.12 262 ARG A N 1
ATOM 2024 C CA . ARG A 1 262 ? 21.887 9.768 -45.131 1.00 86.12 262 ARG A CA 1
ATOM 2025 C C . ARG A 1 262 ? 23.242 9.078 -45.019 1.00 86.12 262 ARG A C 1
ATOM 2027 O O . ARG A 1 262 ? 23.425 8.025 -45.620 1.00 86.12 262 ARG A O 1
ATOM 2034 N N . ALA A 1 263 ? 24.167 9.621 -44.227 1.00 87.06 263 ALA A N 1
ATOM 2035 C CA . ALA A 1 263 ? 25.451 8.971 -43.969 1.00 87.06 263 ALA A CA 1
ATOM 2036 C C . ALA A 1 263 ? 25.256 7.577 -43.342 1.00 87.06 263 ALA A C 1
ATOM 2038 O O . ALA A 1 263 ? 25.819 6.599 -43.835 1.00 87.06 263 ALA A O 1
ATOM 2039 N N . LEU A 1 264 ? 24.383 7.457 -42.337 1.00 88.69 264 LEU A N 1
ATOM 2040 C CA . LEU A 1 264 ? 24.046 6.170 -41.724 1.00 88.69 264 LEU A CA 1
ATOM 2041 C C . LEU A 1 264 ? 23.335 5.221 -42.693 1.00 88.69 264 LEU A C 1
ATOM 2043 O O . LEU A 1 264 ? 23.685 4.045 -42.733 1.00 88.69 264 LEU A O 1
ATOM 2047 N N . ALA A 1 265 ? 22.400 5.713 -43.511 1.00 91.19 265 ALA A N 1
ATOM 2048 C CA . ALA A 1 265 ? 21.749 4.899 -44.537 1.00 91.19 265 ALA A CA 1
ATOM 2049 C C . ALA A 1 265 ? 22.774 4.326 -45.531 1.00 91.19 265 ALA A C 1
ATOM 2051 O O . ALA A 1 265 ? 22.792 3.120 -45.765 1.00 91.19 265 ALA A O 1
ATOM 2052 N N . THR A 1 266 ? 23.704 5.154 -46.021 1.00 92.44 266 THR A N 1
ATOM 2053 C CA . THR A 1 266 ? 24.769 4.691 -46.927 1.00 92.44 266 THR A CA 1
ATOM 2054 C C . THR A 1 266 ? 25.733 3.711 -46.255 1.00 92.44 266 THR A C 1
ATOM 2056 O O . THR A 1 266 ? 26.189 2.762 -46.891 1.00 92.44 266 THR A O 1
ATOM 2059 N N . ALA A 1 267 ? 26.039 3.893 -44.966 1.00 93.19 267 ALA A N 1
ATOM 2060 C CA . ALA A 1 267 ? 26.856 2.949 -44.209 1.00 93.19 267 ALA A CA 1
ATOM 2061 C C . ALA A 1 267 ? 26.134 1.603 -44.025 1.00 93.19 267 ALA A C 1
ATOM 2063 O O . ALA A 1 267 ? 26.742 0.553 -44.225 1.00 93.19 267 ALA A O 1
ATOM 2064 N N . ALA A 1 268 ? 24.834 1.627 -43.719 1.00 94.81 268 ALA A N 1
ATOM 2065 C CA . ALA A 1 268 ? 24.010 0.431 -43.583 1.00 94.81 268 ALA A CA 1
ATOM 2066 C C . ALA A 1 268 ? 23.870 -0.327 -44.912 1.00 94.81 268 ALA A C 1
ATOM 2068 O O . ALA A 1 268 ? 23.981 -1.549 -44.939 1.00 94.81 268 ALA A O 1
ATOM 2069 N N . GLU A 1 269 ? 23.676 0.381 -46.025 1.00 96.12 269 GLU A N 1
ATOM 2070 C CA . GLU A 1 269 ? 23.676 -0.218 -47.364 1.00 96.12 269 GLU A CA 1
ATOM 2071 C C . GLU A 1 269 ? 25.023 -0.865 -47.696 1.00 96.12 269 GLU A C 1
ATOM 2073 O O . GLU A 1 269 ? 25.050 -1.998 -48.172 1.00 96.12 269 GLU A O 1
ATOM 2078 N N . ARG A 1 270 ? 26.142 -0.201 -47.376 1.00 95.56 270 ARG A N 1
ATOM 2079 C CA . ARG A 1 270 ? 27.486 -0.776 -47.547 1.00 95.56 270 ARG A CA 1
ATOM 2080 C C . ARG A 1 270 ? 27.697 -2.031 -46.704 1.00 95.56 270 ARG A C 1
ATOM 2082 O O . ARG A 1 270 ? 28.291 -2.980 -47.200 1.00 95.56 270 ARG A O 1
ATOM 2089 N N . LEU A 1 271 ? 27.223 -2.052 -45.457 1.00 95.50 271 LEU A N 1
ATOM 2090 C CA . LEU A 1 271 ? 27.304 -3.240 -44.602 1.00 95.50 271 LEU A CA 1
ATOM 2091 C C . LEU A 1 271 ? 26.463 -4.392 -45.159 1.00 95.50 271 LEU A C 1
ATOM 2093 O O . LEU A 1 271 ? 26.961 -5.507 -45.238 1.00 95.50 271 LEU A O 1
ATOM 2097 N N . ARG A 1 272 ? 25.239 -4.124 -45.629 1.00 97.31 272 ARG A N 1
ATOM 2098 C CA . ARG A 1 272 ? 24.400 -5.148 -46.276 1.00 97.31 272 ARG A CA 1
ATOM 2099 C C . ARG A 1 272 ? 25.005 -5.667 -47.577 1.00 97.31 272 ARG A C 1
ATOM 2101 O O . ARG A 1 272 ? 24.889 -6.850 -47.861 1.00 97.31 272 ARG A O 1
ATOM 2108 N N . ALA A 1 273 ? 25.642 -4.802 -48.366 1.00 97.50 273 ALA A N 1
ATOM 2109 C CA . ALA A 1 273 ? 26.354 -5.227 -49.565 1.00 97.50 273 ALA A CA 1
ATOM 2110 C C . ALA A 1 273 ? 27.515 -6.166 -49.208 1.00 97.50 273 ALA A C 1
ATOM 2112 O O . ALA A 1 273 ? 27.614 -7.235 -49.794 1.00 97.50 273 ALA A O 1
ATOM 2113 N N . LYS A 1 274 ? 28.322 -5.809 -48.197 1.00 96.31 274 LYS A N 1
ATOM 2114 C CA . LYS A 1 274 ? 29.397 -6.674 -47.684 1.00 96.31 274 LYS A CA 1
ATOM 2115 C C . LYS A 1 274 ? 28.884 -8.002 -47.129 1.00 96.31 274 LYS A C 1
ATOM 2117 O O . LYS A 1 274 ? 29.520 -9.025 -47.328 1.00 96.31 274 LYS A O 1
ATOM 2122 N N . GLN A 1 275 ? 27.742 -7.988 -46.448 1.00 96.88 275 GLN A N 1
ATOM 2123 C CA . GLN A 1 275 ? 27.121 -9.209 -45.947 1.00 96.88 275 GLN A CA 1
ATOM 2124 C C . GLN A 1 275 ? 26.741 -10.145 -47.101 1.00 96.88 275 GLN A C 1
ATOM 2126 O O . GLN A 1 275 ? 27.069 -11.320 -47.058 1.00 96.88 275 GLN A O 1
ATOM 2131 N N . ARG A 1 276 ? 26.117 -9.624 -48.165 1.00 97.88 276 ARG A N 1
ATOM 2132 C CA . ARG A 1 276 ? 25.766 -10.441 -49.339 1.00 97.88 276 ARG A CA 1
ATOM 2133 C C . ARG A 1 276 ? 26.992 -11.020 -50.034 1.00 97.88 276 ARG A C 1
ATOM 2135 O O . ARG A 1 276 ? 26.965 -12.183 -50.406 1.00 97.88 276 ARG A O 1
ATOM 2142 N N . THR A 1 277 ? 28.059 -10.232 -50.185 1.00 97.44 277 THR A N 1
ATOM 2143 C CA . THR A 1 277 ? 29.301 -10.743 -50.780 1.00 97.44 277 THR A CA 1
ATOM 2144 C C . THR A 1 277 ? 29.915 -11.842 -49.917 1.00 97.44 277 THR A C 1
ATOM 2146 O O . THR A 1 277 ? 30.366 -12.841 -50.453 1.00 97.44 277 THR A O 1
ATOM 2149 N N . GLN A 1 278 ? 29.867 -11.709 -48.587 1.00 97.31 278 GLN A N 1
ATOM 2150 C CA . GLN A 1 278 ? 30.326 -12.761 -47.674 1.00 97.31 278 GLN A CA 1
ATOM 2151 C C . GLN A 1 278 ? 29.461 -14.023 -47.761 1.00 97.31 278 GLN A C 1
ATOM 2153 O O . GLN A 1 278 ? 30.003 -15.113 -47.843 1.00 97.31 278 GLN A O 1
ATOM 2158 N N . GLU A 1 279 ? 28.135 -13.893 -47.820 1.00 98.00 279 GLU A N 1
ATOM 2159 C CA . GLU A 1 279 ? 27.223 -15.035 -48.000 1.00 98.00 279 GLU A CA 1
ATOM 2160 C C . GLU A 1 279 ? 27.437 -15.751 -49.350 1.00 98.00 279 GLU A C 1
ATOM 2162 O O . GLU A 1 279 ? 27.201 -16.954 -49.473 1.00 98.00 279 GLU A O 1
ATOM 2167 N N . GLU A 1 280 ? 27.848 -15.022 -50.391 1.00 98.06 280 GLU A N 1
ATOM 2168 C CA . GLU A 1 280 ? 28.233 -15.595 -51.685 1.00 98.06 280 GLU A CA 1
ATOM 2169 C C . GLU A 1 280 ? 29.574 -16.335 -51.604 1.00 98.06 280 GLU A C 1
ATOM 2171 O O . GLU A 1 280 ? 29.655 -17.470 -52.072 1.00 98.06 280 GLU A O 1
ATOM 2176 N N . GLU A 1 281 ? 30.582 -15.733 -50.966 1.00 97.88 281 GLU A N 1
ATOM 2177 C CA . GLU A 1 281 ? 31.889 -16.354 -50.713 1.00 97.88 281 GLU A CA 1
ATOM 2178 C C . GLU A 1 281 ? 31.759 -17.621 -49.851 1.00 97.88 281 GLU A C 1
ATOM 2180 O O . GLU A 1 281 ? 32.324 -18.658 -50.191 1.00 97.88 281 GLU A O 1
ATOM 2185 N N . GLU A 1 282 ? 30.968 -17.580 -48.774 1.00 96.75 282 GLU A N 1
ATOM 2186 C CA . GLU A 1 282 ? 30.685 -18.739 -47.916 1.00 96.75 282 GLU A CA 1
ATOM 2187 C C . GLU A 1 282 ? 30.033 -19.870 -48.711 1.00 96.75 282 GLU A C 1
ATOM 2189 O O . GLU A 1 282 ? 30.472 -21.014 -48.631 1.00 96.75 282 GLU A O 1
ATOM 2194 N N . ARG A 1 283 ? 29.045 -19.553 -49.558 1.00 98.12 283 ARG A N 1
ATOM 2195 C CA . ARG A 1 283 ? 28.390 -20.552 -50.412 1.00 98.12 283 ARG A CA 1
ATOM 2196 C C . ARG A 1 283 ? 29.359 -21.184 -51.412 1.00 98.12 283 ARG A C 1
ATOM 2198 O O . ARG A 1 283 ? 29.234 -22.372 -51.714 1.00 98.12 283 ARG A O 1
ATOM 2205 N N . GLU A 1 284 ? 30.293 -20.406 -51.955 1.00 98.12 284 GLU A N 1
ATOM 2206 C CA . GLU A 1 284 ? 31.329 -20.928 -52.845 1.00 98.12 284 GLU A CA 1
ATOM 2207 C C . GLU A 1 284 ? 32.279 -21.869 -52.094 1.00 98.12 284 GLU A C 1
ATOM 2209 O O . GLU A 1 284 ? 32.544 -22.977 -52.568 1.00 98.12 284 GLU A O 1
ATOM 2214 N N . LEU A 1 285 ? 32.740 -21.466 -50.908 1.00 97.50 285 LEU A N 1
ATOM 2215 C CA . LEU A 1 285 ? 33.611 -22.278 -50.060 1.00 97.50 285 LEU A CA 1
ATOM 2216 C C . LEU A 1 285 ? 32.927 -23.569 -49.604 1.00 97.50 285 LEU A C 1
ATOM 2218 O O . LEU A 1 285 ? 33.543 -24.628 -49.686 1.00 97.50 285 LEU A O 1
ATOM 2222 N N . ASP A 1 286 ? 31.656 -23.515 -49.211 1.00 97.88 286 ASP A N 1
ATOM 2223 C CA . ASP A 1 286 ? 30.862 -24.699 -48.872 1.00 97.88 286 ASP A CA 1
ATOM 2224 C C . ASP A 1 286 ? 30.746 -25.654 -50.067 1.00 97.88 286 ASP A C 1
ATOM 2226 O O . ASP A 1 286 ? 30.863 -26.871 -49.914 1.00 97.88 286 ASP A O 1
ATOM 2230 N N . GLY A 1 287 ? 30.579 -25.117 -51.280 1.00 97.62 287 GLY A N 1
ATOM 2231 C CA . GLY A 1 287 ? 30.594 -25.907 -52.510 1.00 97.62 287 GLY A CA 1
ATOM 2232 C C . GLY A 1 287 ? 31.945 -26.586 -52.760 1.00 97.62 287 GLY A C 1
ATOM 2233 O O . GLY A 1 287 ? 31.990 -27.766 -53.118 1.00 97.62 287 GLY A O 1
ATOM 2234 N N . GLN A 1 288 ? 33.050 -25.869 -52.536 1.00 97.44 288 GLN A N 1
ATOM 2235 C CA . GLN A 1 288 ? 34.400 -26.427 -52.641 1.00 97.44 288 GLN A CA 1
ATOM 2236 C C . GLN A 1 288 ? 34.649 -27.501 -51.574 1.00 97.44 288 GLN A C 1
ATOM 2238 O O . GLN A 1 288 ? 35.164 -28.569 -51.900 1.00 97.44 288 GLN A O 1
ATOM 2243 N N . LEU A 1 289 ? 34.245 -27.260 -50.323 1.00 96.31 289 LEU A N 1
ATOM 2244 C CA . LEU A 1 289 ? 34.348 -28.226 -49.228 1.00 96.31 289 LEU A CA 1
ATOM 2245 C C . LEU A 1 289 ? 33.534 -29.484 -49.518 1.00 96.31 289 LEU A C 1
ATOM 2247 O O . LEU A 1 289 ? 34.072 -30.578 -49.400 1.00 96.31 289 LEU A O 1
ATOM 2251 N N . ALA A 1 290 ? 32.298 -29.351 -50.003 1.00 96.88 290 ALA A N 1
ATOM 2252 C CA . ALA A 1 290 ? 31.484 -30.494 -50.405 1.00 96.88 290 ALA A CA 1
ATOM 2253 C C . ALA A 1 290 ? 32.142 -31.312 -51.533 1.00 96.88 290 ALA A C 1
ATOM 2255 O O . ALA A 1 290 ? 32.066 -32.542 -51.535 1.00 96.88 290 ALA A O 1
ATOM 2256 N N . ALA A 1 291 ? 32.823 -30.655 -52.480 1.00 95.00 291 ALA A N 1
ATOM 2257 C CA . ALA A 1 291 ? 33.582 -31.340 -53.524 1.00 95.00 291 ALA A CA 1
ATOM 2258 C C . ALA A 1 291 ? 34.820 -32.069 -52.966 1.00 95.00 291 ALA A C 1
ATOM 2260 O O . ALA A 1 291 ? 35.087 -33.207 -53.363 1.00 95.00 291 ALA A O 1
ATOM 2261 N N . TYR A 1 292 ? 35.553 -31.451 -52.033 1.00 93.69 292 TYR A N 1
ATOM 2262 C CA . TYR A 1 292 ? 36.682 -32.088 -51.349 1.00 93.69 292 TYR A CA 1
ATOM 2263 C C . TYR A 1 292 ? 36.237 -33.260 -50.475 1.00 93.69 292 TYR A C 1
ATOM 2265 O O . TYR A 1 292 ? 36.849 -34.322 -50.553 1.00 93.69 292 TYR A O 1
ATOM 2273 N N . ASP A 1 293 ? 35.154 -33.116 -49.718 1.00 91.19 293 ASP A N 1
ATOM 2274 C CA . ASP A 1 293 ? 34.553 -34.195 -48.936 1.00 91.19 293 ASP A CA 1
ATOM 2275 C C . ASP A 1 293 ? 34.080 -35.330 -49.845 1.00 91.19 293 ASP A C 1
ATOM 2277 O O . ASP A 1 293 ? 34.325 -36.499 -49.553 1.00 91.19 293 ASP A O 1
ATOM 2281 N N . GLY A 1 294 ? 33.489 -35.007 -50.999 1.00 88.75 294 GLY A N 1
ATOM 2282 C CA . GLY A 1 294 ? 33.170 -35.981 -52.040 1.00 88.75 294 GLY A CA 1
ATOM 2283 C C . GLY A 1 294 ? 34.411 -36.744 -52.516 1.00 88.75 294 GLY A C 1
ATOM 2284 O O . GLY A 1 294 ? 34.409 -37.974 -52.546 1.00 88.75 294 GLY A O 1
ATOM 2285 N N . MET A 1 295 ? 35.508 -36.044 -52.813 1.00 87.50 295 MET A N 1
ATOM 2286 C CA . MET A 1 295 ? 36.771 -36.667 -53.224 1.00 87.50 295 MET A CA 1
ATOM 2287 C C . MET A 1 295 ? 37.395 -37.523 -52.113 1.00 87.50 295 MET A C 1
ATOM 2289 O O . MET A 1 295 ? 37.833 -38.646 -52.365 1.00 87.50 295 MET A O 1
ATOM 2293 N N . LEU A 1 296 ? 37.396 -37.032 -50.874 1.00 84.38 296 LEU A N 1
ATOM 2294 C CA . LEU A 1 296 ? 37.870 -37.774 -49.709 1.00 84.38 296 LEU A CA 1
ATOM 2295 C C . LEU A 1 296 ? 36.997 -38.998 -49.438 1.00 84.38 296 LEU A C 1
ATOM 2297 O O . LEU A 1 296 ? 37.533 -40.045 -49.092 1.00 84.38 296 LEU A O 1
ATOM 2301 N N . SER A 1 297 ? 35.685 -38.919 -49.661 1.00 82.81 297 SER A N 1
ATOM 2302 C CA . SER A 1 297 ? 34.782 -40.065 -49.530 1.00 82.81 297 SER A CA 1
ATOM 2303 C C . SER A 1 297 ? 35.053 -41.155 -50.573 1.00 82.81 297 SER A C 1
ATOM 2305 O O . SER A 1 297 ? 34.868 -42.332 -50.278 1.00 82.81 297 SER A O 1
ATOM 2307 N N . LEU A 1 298 ? 35.568 -40.807 -51.759 1.00 81.06 298 LEU A N 1
ATOM 2308 C CA . LEU A 1 298 ? 36.002 -41.794 -52.756 1.00 81.06 298 LEU A CA 1
ATOM 2309 C C . LEU A 1 298 ? 37.290 -42.517 -52.332 1.00 81.06 298 LEU A C 1
ATOM 2311 O O . LEU A 1 298 ? 37.457 -43.702 -52.620 1.00 81.06 298 LEU A O 1
ATOM 2315 N N . VAL A 1 299 ? 38.203 -41.821 -51.648 1.00 76.75 299 VAL A N 1
ATOM 2316 C CA . VAL A 1 299 ? 39.507 -42.374 -51.235 1.00 76.75 299 VAL A CA 1
ATOM 2317 C C . VAL A 1 299 ? 39.428 -43.098 -49.886 1.00 76.75 299 VAL A C 1
ATOM 2319 O O . VAL A 1 299 ? 40.025 -44.160 -49.716 1.00 76.75 299 VAL A O 1
ATOM 2322 N N . GLY A 1 300 ? 38.692 -42.532 -48.932 1.00 62.12 300 GLY A N 1
ATOM 2323 C CA . GLY A 1 300 ? 38.582 -42.972 -47.539 1.00 62.12 300 GLY A CA 1
ATOM 2324 C C . GLY A 1 300 ? 37.173 -43.391 -47.123 1.00 62.12 300 GLY A C 1
ATOM 2325 O O . GLY A 1 300 ? 36.913 -43.533 -45.929 1.00 62.12 300 GLY A O 1
ATOM 2326 N N . GLY A 1 301 ? 36.257 -43.572 -48.079 1.00 66.38 301 GLY A N 1
ATOM 2327 C CA . GLY A 1 301 ? 34.941 -44.145 -47.819 1.00 66.38 301 GLY A CA 1
ATOM 2328 C C . GLY A 1 301 ? 35.053 -45.476 -47.080 1.00 66.38 301 GLY A C 1
ATOM 2329 O O . GLY A 1 301 ? 36.070 -46.162 -47.143 1.00 66.38 301 GLY A O 1
ATOM 2330 N N . LYS A 1 302 ? 33.992 -45.848 -46.364 1.00 60.41 302 LYS A N 1
ATOM 2331 C CA . LYS A 1 302 ? 33.937 -47.056 -45.522 1.00 60.41 302 LYS A CA 1
ATOM 2332 C C . LYS A 1 302 ? 34.218 -48.361 -46.295 1.00 60.41 302 LYS A C 1
ATOM 2334 O O . LYS A 1 302 ? 34.625 -49.337 -45.678 1.00 60.41 302 LYS A O 1
ATOM 2339 N N . ASP A 1 303 ? 34.100 -48.308 -47.625 1.00 60.66 303 ASP A N 1
ATOM 2340 C CA . ASP A 1 303 ? 34.412 -49.374 -48.589 1.00 60.66 303 ASP A CA 1
ATOM 2341 C C . ASP A 1 303 ? 35.590 -48.998 -49.522 1.00 60.66 303 ASP A C 1
ATOM 2343 O O . ASP A 1 303 ? 35.699 -49.471 -50.652 1.00 60.66 303 ASP A O 1
ATOM 2347 N N . GLY A 1 304 ? 36.446 -48.068 -49.087 1.00 62.91 304 GLY A N 1
ATOM 2348 C CA . GLY A 1 304 ? 37.488 -47.449 -49.899 1.00 62.91 304 GLY A CA 1
ATOM 2349 C C . GLY A 1 304 ? 38.485 -48.468 -50.441 1.00 62.91 304 GLY A C 1
ATOM 2350 O O . GLY A 1 304 ? 38.970 -49.340 -49.720 1.00 62.91 304 GLY A O 1
ATOM 2351 N N . SER A 1 305 ? 38.839 -48.311 -51.717 1.00 64.44 305 SER A N 1
ATOM 2352 C CA . SER A 1 305 ? 39.780 -49.173 -52.448 1.00 64.44 305 SER A CA 1
ATOM 2353 C C . SER A 1 305 ? 41.097 -49.441 -51.706 1.00 64.44 305 SER A C 1
ATOM 2355 O O . SER A 1 305 ? 41.674 -50.512 -51.861 1.00 64.44 305 SER A O 1
ATOM 2357 N N . PHE A 1 306 ? 41.567 -48.522 -50.854 1.00 73.31 306 PHE A N 1
ATOM 2358 C CA . PHE A 1 306 ? 42.756 -48.752 -50.034 1.00 73.31 306 PHE A CA 1
ATOM 2359 C C . PHE A 1 306 ? 42.538 -49.821 -48.954 1.00 73.31 306 PHE A C 1
ATOM 2361 O O . PHE A 1 306 ? 43.416 -50.656 -48.748 1.00 73.31 306 PHE A O 1
ATOM 2368 N N . ALA A 1 307 ? 41.373 -49.844 -48.297 1.00 73.88 307 ALA A N 1
ATOM 2369 C CA . ALA A 1 307 ? 41.029 -50.901 -47.347 1.00 73.88 307 ALA A CA 1
ATOM 2370 C C . ALA A 1 307 ? 40.961 -52.263 -48.053 1.00 73.88 307 ALA A C 1
ATOM 2372 O O . ALA A 1 307 ? 41.515 -53.234 -47.543 1.00 73.88 307 ALA A O 1
ATOM 2373 N N . GLN A 1 308 ? 40.402 -52.303 -49.267 1.00 78.44 308 GLN A N 1
ATOM 2374 C CA . GLN A 1 308 ? 40.391 -53.503 -50.105 1.00 78.44 308 GLN A CA 1
ATOM 2375 C C . GLN A 1 308 ? 41.806 -53.943 -50.509 1.00 78.44 308 GLN A C 1
ATOM 2377 O O . GLN A 1 308 ? 42.135 -55.116 -50.385 1.00 78.44 308 GLN A O 1
ATOM 2382 N N . VAL A 1 309 ? 42.686 -53.021 -50.915 1.00 82.00 309 VAL A N 1
ATOM 2383 C CA . VAL A 1 309 ? 44.093 -53.335 -51.232 1.00 82.00 309 VAL A CA 1
ATOM 2384 C C . VAL A 1 309 ? 44.837 -53.868 -50.003 1.00 82.00 309 VAL A C 1
ATOM 2386 O O . VAL A 1 309 ? 45.640 -54.795 -50.118 1.00 82.00 309 VAL A O 1
ATOM 2389 N N . VAL A 1 310 ? 44.579 -53.311 -48.817 1.00 84.88 310 VAL A N 1
ATOM 2390 C CA . VAL A 1 310 ? 45.156 -53.809 -47.560 1.00 84.88 310 VAL A CA 1
ATOM 2391 C C . VAL A 1 310 ? 44.608 -55.199 -47.218 1.00 84.88 310 VAL A C 1
ATOM 2393 O O . VAL A 1 310 ? 45.389 -56.062 -46.811 1.00 84.88 310 VAL A O 1
ATOM 2396 N N . GLU A 1 311 ? 43.312 -55.447 -47.416 1.00 86.38 311 GLU A N 1
ATOM 2397 C CA . GLU A 1 311 ? 42.682 -56.754 -47.200 1.00 86.38 311 GLU A CA 1
ATOM 2398 C C . GLU A 1 311 ? 43.206 -57.813 -48.181 1.00 86.38 311 GLU A C 1
ATOM 2400 O O . GLU A 1 311 ? 43.622 -58.893 -47.750 1.00 86.38 311 GLU A O 1
ATOM 2405 N N . ASP A 1 312 ? 43.293 -57.482 -49.469 1.00 88.06 312 ASP A N 1
ATOM 2406 C CA . ASP A 1 312 ? 43.856 -58.339 -50.512 1.00 88.06 312 ASP A CA 1
ATOM 2407 C C . ASP A 1 312 ? 45.332 -58.638 -50.237 1.00 88.06 312 ASP A C 1
ATOM 2409 O O . ASP A 1 312 ? 45.762 -59.791 -50.298 1.00 88.06 312 ASP A O 1
ATOM 2413 N N . MET A 1 313 ? 46.123 -57.640 -49.836 1.00 89.31 313 MET A N 1
ATOM 2414 C CA . MET A 1 313 ? 47.522 -57.861 -49.471 1.00 89.31 313 MET A CA 1
ATOM 2415 C C . MET A 1 313 ? 47.661 -58.717 -48.202 1.00 89.31 313 MET A C 1
ATOM 2417 O O . MET A 1 313 ? 48.551 -59.571 -48.127 1.00 89.31 313 MET A O 1
ATOM 2421 N N . ALA A 1 314 ? 46.780 -58.546 -47.213 1.00 90.44 314 ALA A N 1
ATOM 2422 C CA . ALA A 1 314 ? 46.732 -59.403 -46.029 1.00 90.44 314 ALA A CA 1
ATOM 2423 C C . ALA A 1 314 ? 46.301 -60.841 -46.370 1.00 90.44 314 ALA A C 1
ATOM 2425 O O . ALA A 1 314 ? 46.776 -61.795 -45.746 1.00 90.44 314 ALA A O 1
ATOM 2426 N N . ARG A 1 315 ? 45.422 -61.020 -47.362 1.00 91.81 315 ARG A N 1
ATOM 2427 C CA . ARG A 1 315 ? 45.019 -62.326 -47.891 1.00 91.81 315 ARG A CA 1
ATOM 2428 C C . ARG A 1 315 ? 46.171 -63.012 -48.624 1.00 91.81 315 ARG A C 1
ATOM 2430 O O . ARG A 1 315 ? 46.502 -64.141 -48.275 1.00 91.81 315 ARG A O 1
ATOM 2437 N N . VAL A 1 316 ? 46.839 -62.320 -49.548 1.00 94.06 316 VAL A N 1
ATOM 2438 C CA . VAL A 1 316 ? 48.004 -62.850 -50.275 1.00 94.06 316 VAL A CA 1
ATOM 2439 C C . VAL A 1 316 ? 49.109 -63.259 -49.302 1.00 94.06 316 VAL A C 1
ATOM 2441 O O . VAL A 1 316 ? 49.672 -64.343 -49.430 1.00 94.06 316 VAL A O 1
ATOM 2444 N N . LYS A 1 317 ? 49.393 -62.455 -48.268 1.00 92.62 317 LYS A N 1
ATOM 2445 C CA . LYS A 1 317 ? 50.369 -62.839 -47.235 1.00 92.62 317 LYS A CA 1
ATOM 2446 C C . LYS A 1 317 ? 49.985 -64.141 -46.528 1.00 92.62 317 LYS A C 1
ATOM 2448 O O . LYS A 1 317 ? 50.838 -65.016 -46.414 1.00 92.62 317 LYS A O 1
ATOM 2453 N N . ARG A 1 318 ? 48.718 -64.314 -46.131 1.00 92.62 318 ARG A N 1
ATOM 2454 C CA . ARG A 1 318 ? 48.234 -65.572 -45.530 1.00 92.62 318 ARG A CA 1
ATOM 2455 C C . ARG A 1 318 ? 48.399 -66.764 -46.472 1.00 92.62 318 ARG A C 1
ATOM 2457 O O . ARG A 1 318 ? 48.987 -67.761 -46.068 1.00 92.62 318 ARG A O 1
ATOM 2464 N N . GLU A 1 319 ? 47.973 -66.632 -47.725 1.00 93.00 319 GLU A N 1
ATOM 2465 C CA . GLU A 1 319 ? 48.094 -67.696 -48.733 1.00 93.00 319 GLU A CA 1
ATOM 2466 C C . GLU A 1 319 ? 49.571 -68.048 -49.014 1.00 93.00 319 GLU A C 1
ATOM 2468 O O . GLU A 1 319 ? 49.935 -69.222 -49.085 1.00 93.00 319 GLU A O 1
ATOM 2473 N N . THR A 1 320 ? 50.469 -67.055 -49.090 1.00 91.88 320 THR A N 1
ATOM 2474 C CA . THR A 1 320 ? 51.915 -67.308 -49.259 1.00 91.88 320 THR A CA 1
ATOM 2475 C C . THR A 1 320 ? 52.556 -67.957 -48.032 1.00 91.88 320 THR A C 1
ATOM 2477 O O . THR A 1 320 ? 53.460 -68.781 -48.177 1.00 91.88 320 THR A O 1
ATOM 2480 N N . GLU A 1 321 ? 52.105 -67.631 -46.819 1.00 89.69 321 GLU A N 1
ATOM 2481 C CA . GLU A 1 321 ? 52.567 -68.284 -45.593 1.00 89.69 321 GLU A CA 1
ATOM 2482 C C . GLU A 1 321 ? 52.066 -69.724 -45.475 1.00 89.69 321 GLU A C 1
ATOM 2484 O O . GLU A 1 321 ? 52.831 -70.590 -45.045 1.00 89.69 321 GLU A O 1
ATOM 2489 N N . GLU A 1 322 ? 50.820 -69.993 -45.865 1.00 88.62 322 GLU A N 1
ATOM 2490 C CA . GLU A 1 322 ? 50.261 -71.346 -45.953 1.00 88.62 322 GLU A CA 1
ATOM 2491 C C . GLU A 1 322 ? 51.016 -72.180 -46.986 1.00 88.62 322 GLU A C 1
ATOM 2493 O O . GLU A 1 322 ? 51.523 -73.246 -46.644 1.00 88.62 322 GLU A O 1
ATOM 2498 N N . CYS A 1 323 ? 51.243 -71.640 -48.186 1.00 89.19 323 CYS A N 1
ATOM 2499 C CA . CYS A 1 323 ? 52.076 -72.278 -49.204 1.00 89.19 323 CYS A CA 1
ATOM 2500 C C . CYS A 1 323 ? 53.496 -72.560 -48.679 1.00 89.19 323 CYS A C 1
ATOM 2502 O O . CYS A 1 323 ? 54.008 -73.671 -48.806 1.00 89.19 323 CYS A O 1
ATOM 2504 N N . ARG A 1 324 ? 54.124 -71.602 -47.979 1.00 87.69 324 ARG A N 1
ATOM 2505 C CA . ARG A 1 324 ? 55.442 -71.807 -47.348 1.00 87.69 324 ARG A CA 1
ATOM 2506 C C . ARG A 1 324 ? 55.407 -72.872 -46.240 1.00 87.69 324 ARG A C 1
ATOM 2508 O O . ARG A 1 324 ? 56.413 -73.545 -46.009 1.00 87.69 324 ARG A O 1
ATOM 2515 N N . LYS A 1 325 ? 54.300 -73.021 -45.504 1.00 87.88 325 LYS A N 1
ATOM 2516 C CA . LYS A 1 325 ? 54.120 -74.095 -44.509 1.00 87.88 325 LYS A CA 1
ATOM 2517 C C . LYS A 1 325 ? 53.947 -75.453 -45.188 1.00 87.88 325 LYS A C 1
ATOM 2519 O O . LYS A 1 325 ? 54.565 -76.417 -44.740 1.00 87.88 325 LYS A O 1
ATOM 2524 N N . ASP A 1 326 ? 53.172 -75.526 -46.262 1.00 88.88 326 ASP A N 1
ATOM 2525 C CA . ASP A 1 326 ? 52.948 -76.765 -47.007 1.00 88.88 326 ASP A CA 1
ATOM 2526 C C . ASP A 1 326 ? 54.204 -77.228 -47.744 1.00 88.88 326 ASP A C 1
ATOM 2528 O O . ASP A 1 326 ? 54.550 -78.406 -47.679 1.00 88.88 326 ASP A O 1
ATOM 2532 N N . LEU A 1 327 ? 54.979 -76.310 -48.324 1.00 85.25 327 LEU A N 1
ATOM 2533 C CA . LEU A 1 327 ? 56.278 -76.654 -48.899 1.00 85.25 327 LEU A CA 1
ATOM 2534 C C . LEU A 1 327 ? 57.251 -77.187 -47.834 1.00 85.25 327 LEU A C 1
ATOM 2536 O O . LEU A 1 327 ? 57.937 -78.178 -48.077 1.00 85.25 327 LEU A O 1
ATOM 2540 N N . ARG A 1 328 ? 57.244 -76.623 -46.616 1.00 84.06 328 ARG A N 1
ATOM 2541 C CA . ARG A 1 328 ? 58.006 -77.188 -45.487 1.00 84.06 328 ARG A CA 1
ATOM 2542 C C . ARG A 1 328 ? 57.548 -78.600 -45.113 1.00 84.06 328 ARG A C 1
ATOM 2544 O O . ARG A 1 328 ? 58.391 -79.438 -44.808 1.00 84.06 328 ARG A O 1
ATOM 2551 N N . ARG A 1 329 ? 56.241 -78.895 -45.160 1.00 87.00 329 ARG A N 1
ATOM 2552 C CA . ARG A 1 329 ? 55.708 -80.257 -44.932 1.00 87.00 329 ARG A CA 1
ATOM 2553 C C . ARG A 1 329 ? 56.148 -81.247 -46.009 1.00 87.00 329 ARG A C 1
ATOM 2555 O O . ARG A 1 329 ? 56.350 -82.414 -45.697 1.00 87.00 329 ARG A O 1
ATOM 2562 N N . LEU A 1 330 ? 56.330 -80.783 -47.243 1.00 85.19 330 LEU A N 1
ATOM 2563 C CA . LEU A 1 330 ? 56.847 -81.579 -48.361 1.00 85.19 330 LEU A CA 1
ATOM 2564 C C . LEU A 1 330 ? 58.376 -81.760 -48.327 1.00 85.19 330 LEU A C 1
ATOM 2566 O O . LEU A 1 330 ? 58.947 -82.311 -49.264 1.00 85.19 330 LEU A O 1
ATOM 2570 N N . GLY A 1 331 ? 59.046 -81.322 -47.256 1.00 82.69 331 GLY A N 1
ATOM 2571 C CA . GLY A 1 331 ? 60.493 -81.460 -47.099 1.00 82.69 331 GLY A CA 1
ATOM 2572 C C . GLY A 1 331 ? 61.304 -80.390 -47.830 1.00 82.69 331 GLY A C 1
ATOM 2573 O O . GLY A 1 331 ? 62.522 -80.516 -47.919 1.00 82.69 331 GLY A O 1
ATOM 2574 N N . TRP A 1 332 ? 60.668 -79.325 -48.332 1.00 79.44 332 TRP A N 1
ATOM 2575 C CA . TRP A 1 332 ? 61.390 -78.190 -48.898 1.00 79.44 332 TRP A CA 1
ATOM 2576 C C . TRP A 1 332 ? 61.918 -77.293 -47.776 1.00 79.44 332 TRP A C 1
ATOM 2578 O O . TRP A 1 332 ? 61.207 -76.456 -47.214 1.00 79.44 332 TRP A O 1
ATOM 2588 N N . THR A 1 333 ? 63.187 -77.477 -47.436 1.00 67.81 333 THR A N 1
ATOM 2589 C CA . THR A 1 333 ? 63.983 -76.504 -46.686 1.00 67.81 333 THR A CA 1
ATOM 2590 C C . THR A 1 333 ? 64.491 -75.467 -47.683 1.00 67.81 333 THR A C 1
ATOM 2592 O O . THR A 1 333 ? 65.583 -75.607 -48.224 1.00 67.81 333 THR A O 1
ATOM 2595 N N . GLY A 1 334 ? 63.631 -74.507 -48.028 1.00 63.41 334 GLY A N 1
ATOM 2596 C CA . GLY A 1 334 ? 63.984 -73.407 -48.922 1.00 63.41 334 GLY A CA 1
ATOM 2597 C C . GLY A 1 334 ? 64.974 -72.462 -48.249 1.00 63.41 334 GLY A C 1
ATOM 2598 O O . GLY A 1 334 ? 64.548 -71.628 -47.449 1.00 63.41 334 GLY A O 1
ATOM 2599 N N . ASP A 1 335 ? 66.258 -72.635 -48.557 1.00 51.94 335 ASP A N 1
ATOM 2600 C CA . ASP A 1 335 ? 67.271 -71.582 -48.425 1.00 51.94 335 ASP A CA 1
ATOM 2601 C C . ASP A 1 335 ? 67.083 -70.512 -49.510 1.00 51.94 335 ASP A C 1
ATOM 2603 O O . ASP A 1 335 ? 66.743 -70.882 -50.664 1.00 51.94 335 ASP A O 1
#